Protein AF-W4IL46-F1 (afdb_monomer)

Mean predicted aligned error: 10.53 Å

Solvent-accessible surface area (backbone atoms only — not comparable to full-atom values): 13503 Å² total; per-residue (Å²): 133,84,76,82,76,74,66,45,76,43,75,42,50,35,68,65,44,37,50,51,52,49,53,44,45,76,71,72,47,52,69,48,78,43,67,47,92,68,62,59,54,53,58,32,52,47,76,55,92,96,44,77,41,62,53,55,60,71,66,48,75,43,47,87,80,41,59,66,63,55,49,50,32,57,77,66,68,41,63,86,44,56,39,70,63,66,81,84,67,71,76,62,59,49,68,46,99,82,71,47,77,40,55,62,72,77,48,46,68,57,51,52,51,28,40,52,54,35,42,74,63,53,52,64,39,75,78,56,92,81,34,21,43,42,59,56,42,55,74,50,36,56,65,69,51,42,65,69,49,47,31,58,49,26,41,72,75,73,68,40,56,31,73,77,37,39,38,58,79,79,36,44,75,56,45,69,67,39,51,74,29,42,22,68,47,60,34,58,72,28,84,91,42,37,57,66,77,80,59,48,75,58,45,43,29,38,37,78,90,29,57,34,56,66,56,48,58,52,54,50,62,56,55,61,50,51,58,57,60,77,72,107

Foldseek 3Di:
DPDPQDEAEQEELELVSLLVQVVCVVVVHHYHYHYDPDRPQLFDWDDDDPDIDTPHDPWDWDFPPPPVVVVVCVVLVNPVQKDFDDPVVPQDWDADPVRDIDTPVVCVVQLVVLQVVLLVVQAFDAADPQRFQLNSCVVRHPPCCQRPPVQVVCCVPVVDGSNPHRCCPPPVVVCVQRHRGRGPVCSPPDPVNPVCVVPRPTGIIAGNNGPCSSSVSSVVVVVVVVVVVVVD

Secondary structure (DSSP, 8-state):
------EEEEE-SSHHHHHHHHHHHHTT-EEEEE--SS--TTS-EEEETTEEEESS---EEE-TT-HHHHHHHHHTT-GGGEEEPPGGGG--EEE-TTS-EEEGGGGHHHHHHHHHHHHHH-------TT-BHHHHHHHHS-HHHIIIIIHHHHHHHTSS-GGG-BHHHH-HHHHHHHTT-S-HHHHHTSGGG-HHHHSS--EEEEETT-TTHHHHHHHHHHHHHHHHHTT-

Structure (mmCIF, N/CA/C/O backbone):
data_AF-W4IL46-F1
#
_entry.id   AF-W4IL46-F1
#
loop_
_atom_site.group_PDB
_atom_site.id
_atom_site.type_symbol
_atom_site.label_atom_id
_atom_site.label_alt_id
_atom_site.label_comp_id
_atom_site.label_asym_id
_atom_site.label_entity_id
_atom_site.label_seq_id
_atom_site.pdbx_PDB_ins_code
_atom_site.Cartn_x
_atom_site.Cartn_y
_atom_site.Cartn_z
_atom_site.occupancy
_atom_site.B_iso_or_equiv
_atom_site.auth_seq_id
_atom_site.auth_comp_id
_atom_site.auth_asym_id
_atom_site.auth_atom_id
_atom_site.pdbx_PDB_model_num
ATOM 1 N N . MET A 1 1 ? 6.648 -29.739 -40.490 1.00 36.88 1 MET A N 1
ATOM 2 C CA . MET A 1 1 ? 5.681 -29.412 -39.414 1.00 36.88 1 MET A CA 1
ATOM 3 C C . MET A 1 1 ? 6.118 -28.144 -38.692 1.00 36.88 1 MET A C 1
ATOM 5 O O . MET A 1 1 ? 7.053 -28.186 -37.900 1.00 36.88 1 MET A O 1
ATOM 9 N N . ILE A 1 2 ? 5.474 -27.008 -38.970 1.00 44.62 2 ILE A N 1
ATOM 10 C CA . ILE A 1 2 ? 5.691 -25.772 -38.208 1.00 44.62 2 ILE A CA 1
ATOM 11 C C . ILE A 1 2 ? 4.983 -25.964 -36.864 1.00 44.62 2 ILE A C 1
ATOM 13 O O . ILE A 1 2 ? 3.757 -25.953 -36.795 1.00 44.62 2 ILE A O 1
ATOM 17 N N . LYS A 1 3 ? 5.743 -26.211 -35.788 1.00 47.81 3 LYS A N 1
ATOM 18 C CA . LYS A 1 3 ? 5.193 -26.156 -34.428 1.00 47.81 3 LYS A CA 1
ATOM 19 C C . LYS A 1 3 ? 4.610 -24.758 -34.250 1.00 47.81 3 LYS A C 1
ATOM 21 O O . LYS A 1 3 ? 5.359 -23.786 -34.274 1.00 47.81 3 LYS A O 1
ATOM 26 N N . ASN A 1 4 ? 3.29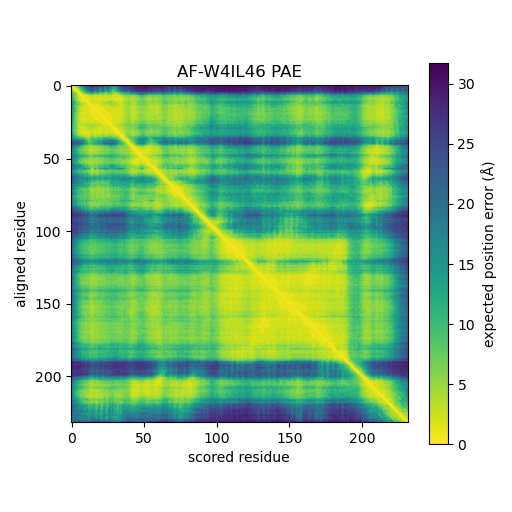4 -24.666 -34.081 1.00 50.41 4 ASN A N 1
ATOM 27 C CA . ASN A 1 4 ? 2.606 -23.431 -33.724 1.00 50.41 4 ASN A CA 1
ATOM 28 C C . ASN A 1 4 ? 3.127 -22.981 -32.349 1.00 50.41 4 ASN A C 1
ATOM 30 O O . ASN A 1 4 ? 2.621 -23.392 -31.303 1.00 50.41 4 ASN A O 1
ATOM 34 N N . VAL A 1 5 ? 4.211 -22.202 -32.332 1.00 63.09 5 VAL A N 1
ATOM 35 C CA . VAL A 1 5 ? 4.763 -21.644 -31.099 1.00 63.09 5 VAL A CA 1
ATOM 36 C C . VAL A 1 5 ? 3.816 -20.532 -30.675 1.00 63.09 5 VAL A C 1
ATOM 38 O O . VAL A 1 5 ? 3.977 -19.388 -31.094 1.00 63.09 5 VAL A O 1
ATOM 41 N N . LYS A 1 6 ? 2.806 -20.880 -29.867 1.00 80.44 6 LYS A N 1
ATOM 42 C CA . LYS A 1 6 ? 1.868 -19.918 -29.277 1.00 80.44 6 LYS A CA 1
ATOM 43 C C . LYS A 1 6 ? 2.667 -18.764 -28.662 1.00 80.44 6 LYS A C 1
ATOM 45 O O . LYS A 1 6 ? 3.443 -18.968 -27.727 1.00 80.44 6 LYS A O 1
ATOM 50 N N . SER A 1 7 ? 2.524 -17.571 -29.233 1.00 85.69 7 SER A N 1
ATOM 51 C CA . SER A 1 7 ? 3.176 -16.357 -28.753 1.00 85.69 7 SER A CA 1
ATOM 52 C C . SER A 1 7 ? 2.234 -15.596 -27.834 1.00 85.69 7 SER A C 1
ATOM 54 O O . SER A 1 7 ? 1.092 -15.337 -28.204 1.00 85.69 7 SER A O 1
ATOM 56 N N . ILE A 1 8 ? 2.720 -15.204 -26.662 1.00 90.56 8 ILE A N 1
ATOM 57 C CA . ILE A 1 8 ? 1.973 -14.381 -25.714 1.00 90.56 8 ILE A CA 1
ATOM 58 C C . ILE A 1 8 ? 2.348 -12.923 -25.956 1.00 90.56 8 ILE A C 1
ATOM 60 O O . ILE A 1 8 ? 3.519 -12.558 -25.849 1.00 90.56 8 ILE A O 1
ATOM 64 N N . SER A 1 9 ? 1.366 -12.084 -26.260 1.00 91.56 9 SER A N 1
ATOM 65 C CA . SER A 1 9 ? 1.576 -10.642 -26.381 1.00 91.56 9 SER A CA 1
ATOM 66 C C . SER A 1 9 ? 1.250 -9.962 -25.056 1.00 91.56 9 SER A C 1
ATOM 68 O O . SER A 1 9 ? 0.144 -10.096 -24.543 1.00 91.56 9 SER A O 1
ATOM 70 N N . VAL A 1 10 ? 2.216 -9.236 -24.500 1.00 89.69 10 VAL A N 1
ATOM 71 C CA . VAL A 1 10 ? 2.038 -8.411 -23.299 1.00 89.69 10 VAL A CA 1
ATOM 72 C C . VAL A 1 10 ? 2.067 -6.955 -23.738 1.00 89.69 10 VAL A C 1
ATOM 74 O O . VAL A 1 10 ? 3.010 -6.538 -24.410 1.00 89.69 10 VAL A O 1
ATOM 77 N N . ILE A 1 11 ? 1.042 -6.187 -23.379 1.00 88.06 11 ILE A N 1
ATOM 78 C CA . ILE A 1 11 ? 0.906 -4.779 -23.764 1.00 88.06 11 ILE A CA 1
ATOM 79 C C . ILE A 1 11 ? 1.107 -3.917 -22.522 1.00 88.06 11 ILE A C 1
ATOM 81 O O . ILE A 1 11 ? 0.430 -4.110 -21.516 1.00 88.06 11 ILE A O 1
ATOM 85 N N . GLY A 1 12 ? 2.039 -2.970 -22.592 1.00 85.38 12 GLY A N 1
ATOM 86 C CA . GLY A 1 12 ? 2.280 -2.012 -21.519 1.00 85.38 12 GLY A CA 1
ATOM 87 C C . GLY A 1 12 ? 3.740 -1.592 -21.400 1.00 85.38 12 GLY A C 1
ATOM 88 O O . GLY A 1 12 ? 4.650 -2.238 -21.916 1.00 85.38 12 GLY A O 1
ATOM 89 N N . ASN A 1 13 ? 3.951 -0.468 -20.720 1.00 80.62 13 ASN A N 1
ATOM 90 C CA . ASN A 1 13 ? 5.270 0.092 -20.414 1.00 80.62 13 ASN A CA 1
ATOM 91 C C . ASN A 1 13 ? 5.393 0.431 -18.913 1.00 80.62 13 ASN A C 1
ATOM 93 O O . ASN A 1 13 ? 6.005 1.427 -18.532 1.00 80.62 13 ASN A O 1
ATOM 97 N N . ASN A 1 14 ? 4.740 -0.371 -18.069 1.00 82.50 14 ASN A N 1
ATOM 98 C CA . ASN A 1 14 ? 4.674 -0.207 -16.615 1.00 82.50 14 ASN A CA 1
ATOM 99 C C . ASN A 1 14 ? 5.420 -1.342 -15.894 1.00 82.50 14 ASN A C 1
ATOM 101 O O . ASN A 1 14 ? 5.806 -2.330 -16.518 1.00 82.50 14 ASN A O 1
ATOM 105 N N . LEU A 1 15 ? 5.626 -1.224 -14.577 1.00 81.00 15 LEU A N 1
ATOM 106 C CA . LEU A 1 15 ? 6.340 -2.258 -13.818 1.00 81.00 15 LEU A CA 1
ATOM 107 C C . LEU A 1 15 ? 5.662 -3.633 -13.935 1.00 81.00 15 LEU A C 1
ATOM 109 O O . LEU A 1 15 ? 6.364 -4.633 -14.062 1.00 81.00 15 LEU A O 1
ATOM 113 N N . ASP A 1 16 ? 4.330 -3.686 -13.949 1.00 84.81 16 ASP A N 1
ATOM 114 C CA . ASP A 1 16 ? 3.570 -4.942 -13.976 1.00 84.81 16 ASP A CA 1
ATOM 115 C C . ASP A 1 16 ? 3.761 -5.699 -15.294 1.00 84.81 16 ASP A C 1
ATOM 117 O O . ASP A 1 16 ? 4.134 -6.871 -15.296 1.00 84.81 16 ASP A O 1
ATOM 121 N N . SER A 1 17 ? 3.585 -5.016 -16.428 1.00 86.81 17 SER A N 1
ATOM 122 C CA . SER A 1 17 ? 3.798 -5.575 -17.770 1.00 86.81 17 SER A CA 1
ATOM 123 C C . SER A 1 17 ? 5.253 -5.990 -17.993 1.00 86.81 17 SER A C 1
ATOM 125 O O . SER A 1 17 ? 5.511 -7.065 -18.543 1.00 86.81 17 SER A O 1
ATOM 127 N N . LEU A 1 18 ? 6.215 -5.195 -17.510 1.00 84.69 18 LEU A N 1
ATOM 128 C CA . LEU A 1 18 ? 7.638 -5.538 -17.560 1.00 84.69 18 LEU A CA 1
ATOM 129 C C . LEU A 1 18 ? 7.950 -6.775 -16.710 1.00 84.69 18 LEU A C 1
ATOM 131 O O . LEU A 1 18 ? 8.645 -7.680 -17.176 1.00 84.69 18 LEU A O 1
ATOM 135 N N . SER A 1 19 ? 7.400 -6.847 -15.498 1.00 83.19 19 SER A N 1
ATOM 136 C CA . SER A 1 19 ? 7.604 -7.965 -14.570 1.00 83.19 19 SER A CA 1
ATOM 137 C C . SER A 1 19 ? 6.955 -9.251 -15.077 1.00 83.19 19 SER A C 1
ATOM 139 O O . SER A 1 19 ? 7.586 -10.307 -15.050 1.00 83.19 19 SER A O 1
ATOM 141 N N . LEU A 1 20 ? 5.736 -9.171 -15.617 1.00 87.00 20 LEU A N 1
ATOM 142 C CA . LEU A 1 20 ? 5.039 -10.302 -16.227 1.00 87.00 20 LEU A CA 1
ATOM 143 C C . LEU A 1 20 ? 5.794 -10.820 -17.452 1.00 87.00 20 LEU A C 1
ATOM 145 O O . LEU A 1 20 ? 6.053 -12.018 -17.564 1.00 87.00 20 LEU A O 1
ATOM 149 N N . SER A 1 21 ? 6.193 -9.920 -18.354 1.00 87.12 21 SER A N 1
ATOM 150 C CA . SER A 1 21 ? 6.989 -10.289 -19.524 1.00 87.12 21 SER A CA 1
ATOM 151 C C . SER A 1 21 ? 8.296 -10.961 -19.105 1.00 87.12 21 SER A C 1
ATOM 153 O O . SER A 1 21 ? 8.671 -11.982 -19.680 1.00 87.12 21 SER A O 1
ATOM 155 N N . TYR A 1 22 ? 8.985 -10.425 -18.094 1.00 82.50 22 TYR A N 1
ATOM 156 C CA . TYR A 1 22 ? 10.205 -11.025 -17.557 1.00 82.50 22 TYR A CA 1
ATOM 157 C C . TYR A 1 22 ? 9.951 -12.434 -17.006 1.00 82.50 22 TYR A C 1
ATOM 159 O O . TYR A 1 22 ? 10.648 -13.380 -17.375 1.00 82.50 22 TYR A O 1
ATOM 167 N N . PHE A 1 23 ? 8.911 -12.601 -16.190 1.00 84.62 23 PHE A N 1
ATOM 168 C CA . PHE A 1 23 ? 8.549 -13.890 -15.609 1.00 84.62 23 PHE A CA 1
ATOM 169 C C . PHE A 1 23 ? 8.250 -14.952 -16.678 1.00 84.62 23 PHE A C 1
ATOM 171 O O . PHE A 1 23 ? 8.804 -16.053 -16.636 1.00 84.62 23 PHE A O 1
ATOM 178 N N . LEU A 1 24 ? 7.432 -14.617 -17.680 1.00 87.19 24 LEU A N 1
ATOM 179 C CA . LEU A 1 24 ? 7.099 -15.526 -18.782 1.00 87.19 24 LEU A CA 1
ATOM 180 C C . LEU A 1 24 ? 8.342 -15.897 -19.611 1.00 87.19 24 LEU A C 1
ATOM 182 O O . LEU A 1 24 ? 8.501 -17.046 -20.027 1.00 87.19 24 LEU A O 1
ATOM 186 N N . GLN A 1 25 ? 9.271 -14.956 -19.802 1.00 83.31 25 GLN A N 1
ATOM 187 C CA . GLN A 1 25 ? 10.543 -15.225 -20.477 1.00 83.31 25 GLN A CA 1
ATOM 188 C C . GLN A 1 25 ? 11.446 -16.169 -19.677 1.00 83.31 25 GLN A C 1
ATOM 190 O O . GLN A 1 25 ? 12.071 -17.049 -20.272 1.00 83.31 25 GLN A O 1
ATOM 195 N N . CYS A 1 26 ? 11.501 -16.038 -18.348 1.00 80.69 26 CYS A N 1
ATOM 196 C CA . CYS A 1 26 ? 12.213 -16.981 -17.480 1.00 80.69 26 CYS A CA 1
ATOM 197 C C . CYS A 1 26 ? 11.648 -18.405 -17.595 1.00 80.69 26 CYS A C 1
ATOM 199 O O . CYS A 1 26 ? 12.401 -19.373 -17.506 1.00 80.69 26 CYS A O 1
ATOM 201 N N . LYS A 1 27 ? 10.347 -18.542 -17.876 1.00 85.06 27 LYS A N 1
ATOM 202 C CA . LYS A 1 27 ? 9.684 -19.823 -18.176 1.00 85.06 27 LYS A CA 1
ATOM 203 C C . LYS A 1 27 ? 9.900 -20.320 -19.613 1.00 85.06 27 LYS A C 1
ATOM 205 O O . LYS A 1 27 ? 9.291 -21.308 -20.004 1.00 85.06 27 LYS A O 1
ATOM 210 N N . LYS A 1 28 ? 10.783 -19.677 -20.390 1.00 85.19 28 LYS A N 1
ATOM 211 C CA . LYS A 1 28 ? 11.105 -20.008 -21.792 1.00 85.19 28 LYS A CA 1
ATOM 212 C C . LYS A 1 28 ? 9.900 -19.926 -22.745 1.00 85.19 28 LYS A C 1
ATOM 214 O O . LYS A 1 28 ? 9.919 -20.544 -23.806 1.00 85.19 28 LYS A O 1
ATOM 219 N N . LEU A 1 29 ? 8.877 -19.141 -22.401 1.00 86.19 29 LEU A N 1
ATOM 220 C CA . LEU A 1 29 ? 7.735 -18.891 -23.280 1.00 86.19 29 LEU A CA 1
ATOM 221 C C . LEU A 1 29 ? 8.083 -17.842 -24.345 1.00 86.19 29 LEU A C 1
ATOM 223 O O . LEU A 1 29 ? 8.925 -16.962 -24.131 1.00 86.19 29 LEU A O 1
ATOM 227 N N . ASN A 1 30 ? 7.425 -17.930 -25.502 1.00 86.25 30 ASN A N 1
ATOM 228 C CA . ASN A 1 30 ? 7.563 -16.942 -26.567 1.00 86.25 30 ASN A CA 1
ATOM 229 C C . ASN A 1 30 ? 6.703 -15.714 -26.238 1.00 86.25 30 ASN A C 1
ATOM 231 O O . ASN A 1 30 ? 5.477 -15.800 -26.263 1.00 86.25 30 ASN A O 1
ATOM 235 N N . VAL A 1 31 ? 7.341 -14.592 -25.897 1.00 87.62 31 VAL A N 1
ATOM 236 C CA . VAL A 1 31 ? 6.661 -13.387 -25.398 1.00 87.62 31 VAL A CA 1
ATOM 237 C C . VAL A 1 31 ? 7.002 -12.177 -26.260 1.00 87.62 31 VAL A C 1
ATOM 239 O O . VAL A 1 31 ? 8.175 -11.818 -26.396 1.00 87.62 31 VAL A O 1
ATOM 242 N N . ASN A 1 32 ? 5.970 -11.507 -26.764 1.00 87.62 32 ASN A N 1
ATOM 243 C CA . ASN A 1 32 ? 6.052 -10.248 -27.491 1.00 87.62 32 ASN A CA 1
ATOM 244 C C . ASN A 1 32 ? 5.608 -9.099 -26.579 1.00 87.62 32 ASN A C 1
ATOM 246 O O . ASN A 1 32 ? 4.420 -8.901 -26.349 1.00 87.62 32 ASN A O 1
ATOM 250 N N . LEU A 1 33 ? 6.565 -8.331 -26.054 1.00 84.94 33 LEU A N 1
ATOM 251 C CA . LEU A 1 33 ? 6.266 -7.136 -25.261 1.00 84.94 33 LEU A CA 1
ATOM 252 C C . LEU A 1 33 ? 6.075 -5.915 -26.175 1.00 84.94 33 LEU A C 1
ATOM 254 O O . LEU A 1 33 ? 7.043 -5.405 -26.764 1.00 84.94 33 LEU A O 1
ATOM 258 N N . LEU A 1 34 ? 4.835 -5.440 -26.258 1.00 86.06 34 LEU A N 1
ATOM 259 C CA . LEU A 1 34 ? 4.409 -4.250 -26.985 1.00 86.06 34 LEU A CA 1
ATOM 260 C C . LEU A 1 34 ? 4.388 -3.059 -26.020 1.00 86.06 34 LEU A C 1
ATOM 262 O O . LEU A 1 34 ? 3.579 -2.999 -25.097 1.00 86.06 34 LEU A O 1
ATOM 266 N N . LEU A 1 35 ? 5.319 -2.126 -26.219 1.00 82.56 35 LEU A N 1
ATOM 267 C CA . LEU A 1 35 ? 5.459 -0.954 -25.359 1.00 82.56 35 LEU A CA 1
ATOM 268 C C . LEU A 1 35 ? 4.513 0.142 -25.839 1.00 82.56 35 LEU A C 1
ATOM 270 O O . LEU A 1 35 ? 4.509 0.484 -27.019 1.00 82.56 35 LEU A O 1
ATOM 274 N N . THR A 1 36 ? 3.749 0.716 -24.920 1.00 79.75 36 THR A N 1
ATOM 275 C CA . THR A 1 36 ? 2.931 1.900 -25.184 1.00 79.75 36 THR A CA 1
ATOM 276 C C . THR A 1 36 ? 3.780 3.169 -25.081 1.00 79.75 36 THR A C 1
ATOM 278 O O . THR A 1 36 ? 4.630 3.280 -24.193 1.00 79.75 36 THR A O 1
ATOM 281 N N . ASN A 1 37 ? 3.518 4.159 -25.943 1.00 68.00 37 ASN A N 1
ATOM 282 C CA . ASN A 1 37 ? 4.220 5.455 -25.917 1.00 68.00 37 ASN A CA 1
ATOM 283 C C . ASN A 1 37 ? 3.941 6.256 -24.636 1.00 68.00 37 ASN A C 1
ATOM 285 O O . ASN A 1 37 ? 4.775 7.041 -24.196 1.00 68.00 37 ASN A O 1
ATOM 289 N N . LYS A 1 38 ? 2.785 6.028 -24.003 1.00 64.00 38 LYS A N 1
ATOM 290 C CA . LYS A 1 38 ? 2.494 6.544 -22.665 1.00 64.00 38 LYS A CA 1
ATOM 291 C C . LYS A 1 38 ? 3.276 5.711 -21.648 1.00 64.00 38 LYS A C 1
ATOM 293 O O . LYS A 1 38 ? 2.896 4.570 -21.372 1.00 64.00 38 LYS A O 1
ATOM 298 N N . SER A 1 39 ? 4.368 6.253 -21.108 1.00 59.97 39 SER A N 1
ATOM 299 C CA . SER A 1 39 ? 4.966 5.704 -19.893 1.00 59.97 39 SER A CA 1
ATOM 300 C C . SER A 1 39 ? 4.036 6.026 -18.728 1.00 59.97 39 SER A C 1
ATOM 302 O O . SER A 1 39 ? 3.751 7.185 -18.425 1.00 59.97 39 SER A O 1
ATOM 304 N N . THR A 1 40 ? 3.517 4.999 -18.067 1.00 58.81 40 THR A N 1
ATOM 305 C CA . THR A 1 40 ? 2.831 5.186 -16.788 1.00 58.81 40 THR A CA 1
ATOM 306 C C . THR A 1 40 ? 3.924 5.495 -15.763 1.00 58.81 40 THR A C 1
ATOM 308 O O . THR A 1 40 ? 4.602 4.594 -15.268 1.00 58.81 40 THR A O 1
ATOM 311 N N . ASN A 1 41 ? 4.176 6.783 -15.531 1.00 60.03 41 ASN A N 1
ATOM 312 C CA . ASN A 1 41 ? 5.300 7.311 -14.750 1.00 60.03 41 ASN A CA 1
ATOM 313 C C . ASN A 1 41 ? 5.193 7.048 -13.234 1.00 60.03 41 ASN A C 1
ATOM 315 O O . ASN A 1 41 ? 5.640 7.868 -12.441 1.00 60.03 41 ASN A O 1
ATOM 319 N N . SER A 1 42 ? 4.627 5.921 -12.797 1.00 70.94 42 SER A N 1
ATOM 320 C CA . SER A 1 42 ? 4.560 5.579 -11.371 1.00 70.94 42 SER A CA 1
ATOM 321 C C . SER A 1 42 ? 5.960 5.402 -10.772 1.00 70.94 42 SER A C 1
ATOM 323 O O . SER A 1 42 ? 6.171 5.684 -9.598 1.00 70.94 42 SER A O 1
ATOM 325 N N . ILE A 1 43 ? 6.933 4.968 -11.581 1.00 78.31 43 ILE A N 1
ATOM 326 C CA . ILE A 1 43 ? 8.352 4.912 -11.222 1.00 78.31 43 ILE A CA 1
ATOM 327 C C . ILE A 1 43 ? 9.122 5.774 -12.214 1.00 78.31 43 ILE A C 1
ATOM 329 O O . ILE A 1 43 ? 9.341 5.376 -13.359 1.00 78.31 43 ILE A O 1
ATOM 333 N N . ASN A 1 44 ? 9.539 6.952 -11.768 1.00 82.56 44 ASN A N 1
ATOM 334 C CA . ASN A 1 44 ? 10.323 7.868 -12.571 1.00 82.56 44 ASN A CA 1
ATOM 335 C C . ASN A 1 44 ? 11.335 8.586 -11.683 1.00 82.56 44 ASN A C 1
ATOM 337 O O . ASN A 1 44 ? 10.967 9.197 -10.685 1.00 82.56 44 ASN A O 1
ATOM 341 N N . THR A 1 45 ? 12.600 8.543 -12.078 1.00 86.62 45 THR A N 1
ATOM 342 C CA . THR A 1 45 ? 13.683 9.200 -11.352 1.00 86.62 45 THR A CA 1
ATOM 343 C C . THR A 1 45 ? 14.250 10.307 -12.221 1.00 86.62 45 THR A C 1
ATOM 345 O O . THR A 1 45 ? 14.679 10.071 -13.352 1.00 86.62 45 THR A O 1
ATOM 348 N N . TYR A 1 46 ? 14.281 11.509 -11.665 1.00 87.00 46 TYR A N 1
ATOM 349 C CA . TYR A 1 46 ? 14.920 12.682 -12.226 1.00 87.00 46 TYR A CA 1
ATOM 350 C C . TYR A 1 46 ? 16.245 12.945 -11.510 1.00 87.00 46 TYR A C 1
ATOM 352 O O . TYR A 1 46 ? 16.320 12.931 -10.281 1.00 87.00 46 TYR A O 1
ATOM 360 N N . HIS A 1 47 ? 17.291 13.206 -12.286 1.00 88.75 47 HIS A N 1
ATOM 361 C CA . HIS A 1 47 ? 18.597 13.569 -11.754 1.00 88.75 47 HIS A CA 1
ATOM 362 C C . HIS A 1 47 ? 18.808 15.065 -11.936 1.00 88.75 47 HIS A C 1
ATOM 364 O O . HIS A 1 47 ? 18.663 15.587 -13.040 1.00 88.75 47 HIS A O 1
ATOM 370 N N . HIS A 1 48 ? 19.165 15.750 -10.854 1.00 89.88 48 HIS A N 1
ATOM 371 C CA . HIS A 1 48 ? 19.526 17.160 -10.906 1.00 89.88 48 HIS A CA 1
ATOM 372 C C . HIS A 1 48 ? 20.797 17.393 -10.103 1.00 89.88 48 HIS A C 1
ATOM 374 O O . HIS A 1 48 ? 20.811 17.216 -8.883 1.00 89.88 48 HIS A O 1
ATOM 380 N N . LYS A 1 49 ? 21.874 17.793 -10.787 1.00 89.94 49 LYS A N 1
ATOM 381 C CA . LYS A 1 49 ? 23.221 17.870 -10.204 1.00 89.94 49 LYS A CA 1
ATOM 382 C C . LYS A 1 49 ? 23.595 16.515 -9.574 1.00 89.94 49 LYS A C 1
ATOM 384 O O . LYS A 1 49 ? 23.539 15.496 -10.252 1.00 89.94 49 LYS A O 1
ATOM 389 N N . LYS A 1 50 ? 23.934 16.493 -8.281 1.00 88.44 50 LYS A N 1
ATOM 390 C CA . LYS A 1 50 ? 24.249 15.275 -7.513 1.00 88.44 50 LYS A CA 1
ATOM 391 C C . LYS A 1 50 ? 23.020 14.637 -6.839 1.00 88.44 50 LYS A C 1
ATOM 393 O O . LYS A 1 50 ? 23.172 13.666 -6.106 1.00 88.44 50 LYS A O 1
ATOM 398 N N . ASN A 1 51 ? 21.816 15.169 -7.066 1.00 86.75 51 ASN A N 1
ATOM 399 C CA . ASN A 1 51 ? 20.595 14.712 -6.404 1.00 86.75 51 ASN A CA 1
ATOM 400 C C . ASN A 1 51 ? 19.816 13.704 -7.253 1.00 86.75 51 ASN A C 1
ATOM 402 O O . ASN A 1 51 ? 19.696 13.841 -8.473 1.00 86.75 51 ASN A O 1
ATOM 406 N N . VAL A 1 52 ? 19.228 12.729 -6.560 1.00 88.44 52 VAL A N 1
ATOM 407 C CA . VAL A 1 52 ? 18.293 11.736 -7.098 1.00 88.44 52 VAL A CA 1
ATOM 408 C C . VAL A 1 52 ? 16.899 12.087 -6.584 1.00 88.44 52 VAL A C 1
ATOM 410 O O . VAL A 1 52 ? 16.669 12.091 -5.375 1.00 88.44 52 VAL A O 1
ATOM 413 N N . ILE A 1 53 ? 15.986 12.425 -7.493 1.00 86.31 53 ILE A N 1
ATOM 414 C CA . ILE A 1 53 ? 14.638 12.907 -7.175 1.00 86.31 53 ILE A CA 1
ATOM 415 C C . ILE A 1 53 ? 13.620 11.947 -7.790 1.00 86.31 53 ILE A C 1
ATOM 417 O O . ILE A 1 53 ? 13.548 11.813 -9.009 1.00 86.31 53 ILE A O 1
ATOM 421 N N . GLU A 1 54 ? 12.804 11.302 -6.961 1.00 86.94 54 GLU A N 1
ATOM 422 C CA . GLU A 1 54 ? 11.729 10.428 -7.440 1.00 86.94 54 GLU A CA 1
ATOM 423 C C . GLU A 1 54 ? 10.467 11.241 -7.746 1.00 86.94 54 GLU A C 1
ATOM 425 O O . GLU A 1 54 ? 9.953 11.968 -6.896 1.00 86.94 54 GLU A O 1
ATOM 430 N N . LYS A 1 55 ? 9.952 11.096 -8.965 1.00 80.75 55 LYS A N 1
ATOM 431 C CA . LYS A 1 55 ? 8.653 11.593 -9.419 1.00 80.75 55 LYS A CA 1
ATOM 432 C C . LYS A 1 55 ? 7.690 10.403 -9.458 1.00 80.75 55 LYS A C 1
ATOM 434 O O . LYS A 1 55 ? 7.512 9.794 -10.506 1.00 80.75 55 LYS A O 1
ATOM 439 N N . GLY A 1 56 ? 7.138 10.025 -8.305 1.00 79.31 56 GLY A N 1
ATOM 440 C CA . GLY A 1 56 ? 6.248 8.866 -8.162 1.00 79.31 56 GLY A CA 1
ATOM 441 C C . GLY A 1 56 ? 6.548 8.062 -6.897 1.00 79.31 56 GLY A C 1
ATOM 442 O O . GLY A 1 56 ? 6.757 8.634 -5.828 1.00 79.31 56 GLY A O 1
ATOM 443 N N . HIS A 1 57 ? 6.584 6.733 -7.010 1.00 74.38 57 HIS A N 1
ATOM 444 C CA . HIS A 1 57 ? 6.910 5.851 -5.893 1.00 74.38 57 HIS A CA 1
ATOM 445 C C . HIS A 1 57 ? 8.314 6.131 -5.360 1.00 74.38 57 HIS A C 1
ATOM 447 O O . HIS A 1 57 ? 9.326 5.886 -6.020 1.00 74.38 57 HIS A O 1
ATOM 453 N N . TYR A 1 58 ? 8.353 6.612 -4.122 1.00 76.12 58 TYR A N 1
ATOM 454 C CA . TYR A 1 58 ? 9.584 7.005 -3.454 1.00 76.12 58 TYR A CA 1
ATOM 455 C C . TYR A 1 58 ? 10.361 5.808 -2.880 1.00 76.12 58 TYR A C 1
ATOM 457 O O . TYR A 1 58 ? 11.587 5.748 -2.973 1.00 76.12 58 TYR A O 1
ATOM 465 N N . THR A 1 59 ? 9.657 4.829 -2.309 1.00 82.94 59 THR A N 1
ATOM 466 C CA . THR A 1 59 ? 10.252 3.668 -1.628 1.00 82.94 59 THR A CA 1
ATOM 467 C C . THR A 1 59 ? 9.428 2.405 -1.825 1.00 82.94 59 THR A C 1
ATOM 469 O O . THR A 1 59 ? 8.214 2.477 -2.004 1.00 82.94 59 THR A O 1
ATOM 472 N N . PHE A 1 60 ? 10.079 1.256 -1.673 1.00 81.00 60 PHE A N 1
ATOM 473 C CA . PHE A 1 60 ? 9.463 -0.067 -1.662 1.00 81.00 60 PHE A CA 1
ATOM 474 C C . PHE A 1 60 ? 9.595 -0.705 -0.280 1.00 81.00 60 PHE A C 1
ATOM 476 O O . PHE A 1 60 ? 10.583 -0.482 0.419 1.00 81.00 60 PHE A O 1
ATOM 483 N N . ALA A 1 61 ? 8.617 -1.520 0.110 1.00 78.38 61 ALA A N 1
ATOM 484 C CA . ALA A 1 61 ? 8.707 -2.356 1.300 1.00 78.38 61 ALA A CA 1
ATOM 485 C C . ALA A 1 61 ? 9.157 -3.764 0.893 1.00 78.38 61 ALA A C 1
ATOM 487 O O . ALA A 1 61 ? 8.477 -4.444 0.126 1.00 78.38 61 ALA A O 1
ATOM 488 N N . LEU A 1 62 ? 10.306 -4.207 1.400 1.00 73.56 62 LEU A N 1
ATOM 489 C CA . LEU A 1 62 ? 10.766 -5.582 1.265 1.00 73.56 62 LEU A CA 1
ATOM 490 C C . LEU A 1 62 ? 10.353 -6.355 2.510 1.00 73.56 62 LEU A C 1
ATOM 492 O O . LEU A 1 62 ? 10.827 -6.069 3.608 1.00 73.56 62 LEU A O 1
ATOM 496 N N . ASN A 1 63 ? 9.477 -7.337 2.334 1.00 70.06 63 ASN A N 1
ATOM 497 C CA . ASN A 1 63 ? 9.255 -8.351 3.352 1.00 70.06 63 ASN A CA 1
ATOM 498 C C . ASN A 1 63 ? 10.275 -9.474 3.127 1.00 70.06 63 ASN A C 1
ATOM 500 O O . ASN A 1 63 ? 10.374 -9.976 2.006 1.00 70.06 63 ASN A O 1
ATOM 504 N N . ASP A 1 64 ? 11.005 -9.871 4.170 1.00 61.66 64 ASP A N 1
ATOM 505 C CA . ASP A 1 64 ? 11.987 -10.963 4.102 1.00 61.66 64 ASP A CA 1
ATOM 506 C C . ASP A 1 64 ? 11.339 -12.300 3.674 1.00 61.66 64 ASP A C 1
ATOM 508 O O . ASP A 1 64 ? 12.010 -13.168 3.124 1.00 61.66 64 ASP A O 1
ATOM 512 N N . GLU A 1 65 ? 10.019 -12.443 3.831 1.00 61.09 65 GLU A N 1
ATOM 513 C CA . GLU A 1 65 ? 9.258 -13.611 3.361 1.00 61.09 65 GLU A CA 1
ATOM 514 C C . GLU A 1 65 ? 8.723 -13.491 1.931 1.00 61.09 65 GLU A C 1
ATOM 516 O O . GLU A 1 65 ? 8.228 -14.468 1.369 1.00 61.09 65 GLU A O 1
ATOM 521 N N . SER A 1 66 ? 8.824 -12.313 1.307 1.00 65.88 66 SER A N 1
ATOM 522 C CA . SER A 1 66 ? 8.460 -12.152 -0.100 1.00 65.88 66 SER A CA 1
ATOM 523 C C . SER A 1 66 ? 9.555 -12.750 -0.982 1.00 65.88 66 SER A C 1
ATOM 525 O O . SER A 1 66 ? 10.427 -12.051 -1.513 1.00 65.88 66 SER A O 1
ATOM 527 N N . TYR A 1 67 ? 9.496 -14.072 -1.154 1.00 63.47 67 TYR A N 1
ATOM 528 C CA . TYR A 1 67 ? 10.402 -14.825 -2.020 1.00 63.47 67 TYR A CA 1
ATOM 529 C C . TYR A 1 67 ? 10.471 -14.218 -3.427 1.00 63.47 67 TYR A C 1
ATOM 531 O O . TYR A 1 67 ? 11.549 -14.118 -4.010 1.00 63.47 67 TYR A O 1
ATOM 539 N N . LEU A 1 68 ? 9.337 -13.746 -3.953 1.00 64.94 68 LEU A N 1
ATOM 540 C CA . LEU A 1 68 ? 9.242 -13.156 -5.289 1.00 64.94 68 LEU A CA 1
ATOM 541 C C . LEU A 1 68 ? 10.053 -11.860 -5.414 1.00 64.94 68 LEU A C 1
ATOM 543 O O . LEU A 1 68 ? 10.797 -11.699 -6.381 1.00 64.94 68 LEU A O 1
ATOM 547 N N . SER A 1 69 ? 9.969 -10.964 -4.427 1.00 69.06 69 SER A N 1
ATOM 548 C CA . SER A 1 69 ? 10.701 -9.691 -4.446 1.00 69.06 69 SER A CA 1
ATOM 549 C C . SER A 1 69 ? 12.210 -9.908 -4.307 1.00 69.06 69 SER A C 1
ATOM 551 O O . SER A 1 69 ? 12.993 -9.325 -5.055 1.00 69.06 69 SER A O 1
ATOM 553 N N . LEU A 1 70 ? 12.630 -10.790 -3.396 1.00 71.44 70 LEU A N 1
ATOM 554 C CA . LEU A 1 70 ? 14.044 -11.131 -3.204 1.00 71.44 70 LEU A CA 1
ATOM 555 C C . LEU A 1 70 ? 14.635 -11.862 -4.415 1.00 71.44 70 LEU A C 1
ATOM 557 O O . LEU A 1 70 ? 15.754 -11.557 -4.834 1.00 71.44 70 LEU A O 1
ATOM 561 N N . SER A 1 71 ? 13.880 -12.797 -4.993 1.00 72.56 71 SER A N 1
ATOM 562 C CA . SER A 1 71 ? 14.272 -13.538 -6.193 1.00 72.56 71 SER A CA 1
ATOM 563 C C . SER A 1 71 ? 14.450 -12.603 -7.388 1.00 72.56 71 SER A C 1
ATOM 565 O O . SER A 1 71 ? 15.482 -12.669 -8.053 1.00 72.56 7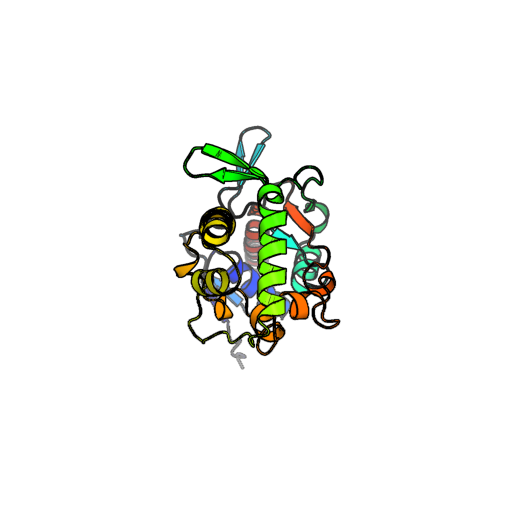1 SER A O 1
ATOM 567 N N . LEU A 1 72 ? 13.523 -11.659 -7.593 1.00 75.94 72 LEU A N 1
ATOM 568 C CA . LEU A 1 72 ? 13.621 -10.651 -8.650 1.00 75.94 72 LEU A CA 1
ATOM 569 C C . LEU A 1 72 ? 14.849 -9.744 -8.470 1.00 75.94 72 LEU A C 1
ATOM 571 O O . LEU A 1 72 ? 15.606 -9.517 -9.410 1.00 75.94 72 LEU A O 1
ATOM 575 N N . LEU A 1 73 ? 15.105 -9.250 -7.255 1.00 78.56 73 LEU A N 1
ATOM 576 C CA . LEU A 1 73 ? 16.290 -8.425 -6.989 1.00 78.56 73 LEU A CA 1
ATOM 577 C C . LEU A 1 73 ? 17.595 -9.195 -7.224 1.00 78.56 73 LEU A C 1
ATOM 579 O O . LEU A 1 73 ? 18.570 -8.621 -7.717 1.00 78.56 73 LEU A O 1
ATOM 583 N N . LYS A 1 74 ? 17.621 -10.488 -6.878 1.00 78.94 74 LYS A N 1
ATOM 584 C CA . LYS A 1 74 ? 18.767 -11.369 -7.121 1.00 78.94 74 LYS A CA 1
ATOM 585 C C . LYS A 1 74 ? 18.959 -11.621 -8.615 1.00 78.94 74 LYS A C 1
ATOM 587 O O . LYS A 1 74 ? 20.079 -11.493 -9.099 1.00 78.94 74 LYS A O 1
ATOM 592 N N . SER A 1 75 ? 17.888 -11.932 -9.344 1.00 73.44 75 SER A N 1
ATOM 593 C CA . SER A 1 75 ? 17.939 -12.245 -10.775 1.00 73.44 75 SER A CA 1
ATOM 594 C C . SER A 1 75 ? 18.296 -11.035 -11.642 1.00 73.44 75 SER A C 1
ATOM 596 O O . SER A 1 75 ? 18.870 -11.192 -12.720 1.00 73.44 75 SER A O 1
ATOM 598 N N . LEU A 1 76 ? 17.996 -9.826 -11.163 1.00 75.38 76 LEU A N 1
ATOM 599 C CA . LEU A 1 76 ? 18.381 -8.566 -11.796 1.00 75.38 76 LEU A CA 1
ATOM 600 C C . LEU A 1 76 ? 19.747 -8.036 -11.321 1.00 75.38 76 LEU A C 1
ATOM 602 O O . LEU A 1 76 ? 20.167 -6.972 -11.764 1.00 75.38 76 LEU A O 1
ATOM 606 N N . HIS A 1 77 ? 20.449 -8.750 -10.430 1.00 79.38 77 HIS A N 1
ATOM 607 C CA . HIS A 1 77 ? 21.705 -8.302 -9.806 1.00 79.38 77 HIS A CA 1
ATOM 608 C C . HIS A 1 77 ? 21.600 -6.912 -9.147 1.00 79.38 77 HIS A C 1
ATOM 610 O O . HIS A 1 77 ? 22.558 -6.145 -9.086 1.00 79.38 77 HIS A O 1
ATOM 616 N N . LEU A 1 78 ? 20.417 -6.581 -8.624 1.00 81.50 78 LEU A N 1
ATOM 617 C CA . LEU A 1 78 ? 20.100 -5.263 -8.073 1.00 81.50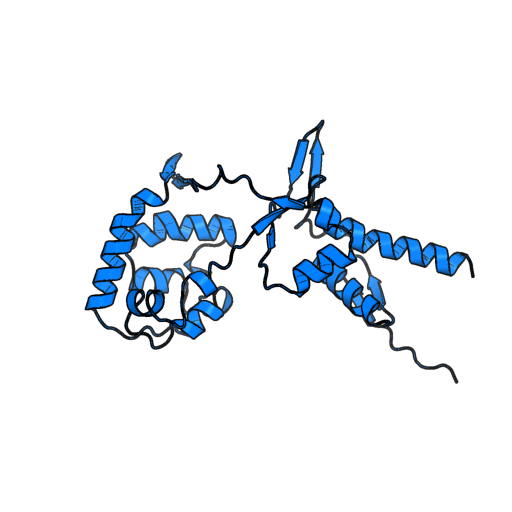 78 LEU A CA 1
ATOM 618 C C . LEU A 1 78 ? 20.347 -5.145 -6.571 1.00 81.50 78 LEU A C 1
ATOM 620 O O . LEU A 1 78 ? 20.337 -4.036 -6.044 1.00 81.50 78 LEU A O 1
ATOM 624 N N . LYS A 1 79 ? 20.602 -6.262 -5.880 1.00 77.69 79 LYS A N 1
ATOM 625 C CA . LYS A 1 79 ? 20.750 -6.304 -4.417 1.00 77.69 79 LYS A CA 1
ATOM 626 C C . LYS A 1 79 ? 21.811 -5.328 -3.886 1.00 77.69 79 LYS A C 1
ATOM 628 O O . LYS A 1 79 ? 21.596 -4.718 -2.850 1.00 77.69 79 LYS A O 1
ATOM 633 N N . GLN A 1 80 ? 22.915 -5.142 -4.610 1.00 77.81 80 GLN A N 1
ATOM 634 C CA . GLN A 1 80 ? 24.004 -4.235 -4.215 1.00 77.81 80 GLN A CA 1
ATOM 635 C C . GLN A 1 80 ? 23.646 -2.746 -4.361 1.00 77.81 80 GLN A C 1
ATOM 637 O O . GLN A 1 80 ? 24.297 -1.896 -3.768 1.00 77.81 80 GLN A O 1
ATOM 642 N N . LYS A 1 81 ? 22.609 -2.417 -5.143 1.00 81.62 81 LYS A N 1
ATOM 643 C CA . LYS A 1 81 ? 22.147 -1.037 -5.368 1.00 81.62 81 LYS A CA 1
ATOM 644 C C . LYS A 1 81 ? 21.063 -0.609 -4.375 1.00 81.62 81 LYS A C 1
ATOM 646 O O . LYS A 1 81 ? 20.595 0.526 -4.454 1.00 81.62 81 LYS A O 1
ATOM 651 N N . VAL A 1 82 ? 20.634 -1.514 -3.496 1.00 83.69 82 VAL A N 1
ATOM 652 C CA . VAL A 1 82 ? 19.583 -1.282 -2.504 1.00 83.69 82 VAL A CA 1
ATOM 653 C C . VAL A 1 82 ? 20.134 -0.431 -1.363 1.00 83.69 82 VAL A C 1
ATOM 655 O O . VAL A 1 82 ? 21.136 -0.774 -0.746 1.00 83.69 82 VAL A O 1
ATOM 658 N N . VAL A 1 83 ? 19.442 0.663 -1.065 1.00 83.62 83 VAL A N 1
ATOM 659 C CA . VAL A 1 83 ? 19.712 1.551 0.065 1.00 83.62 83 VAL A CA 1
ATOM 660 C C . VAL A 1 83 ? 18.520 1.481 1.008 1.00 83.62 83 VAL A C 1
ATOM 662 O O . VAL A 1 83 ? 17.394 1.809 0.623 1.00 83.62 83 VAL A O 1
ATOM 665 N N . GLU A 1 84 ? 18.762 1.045 2.241 1.00 81.44 84 GLU A N 1
ATOM 666 C CA . GLU A 1 84 ? 17.734 1.000 3.279 1.00 81.44 84 GLU A CA 1
ATOM 667 C C . GLU A 1 84 ? 17.380 2.413 3.768 1.00 81.44 84 GLU A C 1
ATOM 669 O O . GLU A 1 84 ? 18.191 3.346 3.748 1.00 81.44 84 GLU A O 1
ATOM 674 N N . ARG A 1 85 ? 16.133 2.582 4.212 1.00 74.50 85 ARG A N 1
ATOM 675 C CA . ARG A 1 85 ? 15.661 3.819 4.834 1.00 74.50 85 ARG A CA 1
ATOM 676 C C . ARG A 1 85 ? 16.503 4.143 6.071 1.00 74.50 85 ARG A C 1
ATOM 678 O O . ARG A 1 85 ? 16.810 3.276 6.885 1.00 74.50 85 ARG A O 1
ATOM 685 N N . ASN A 1 86 ? 16.814 5.427 6.246 1.00 72.75 86 ASN A N 1
ATOM 686 C CA . ASN A 1 86 ? 17.532 5.904 7.421 1.00 72.75 86 ASN A CA 1
ATOM 687 C C . ASN A 1 86 ? 16.717 5.650 8.709 1.00 72.75 86 ASN A C 1
ATOM 689 O O . ASN A 1 86 ? 15.571 6.101 8.820 1.00 72.75 86 ASN A O 1
ATOM 693 N N . ARG A 1 87 ? 17.337 4.984 9.694 1.00 65.50 87 ARG A N 1
ATOM 694 C CA . ARG A 1 87 ? 16.755 4.656 11.009 1.00 65.50 87 ARG A CA 1
ATOM 695 C C . ARG A 1 87 ? 16.317 5.890 11.807 1.00 65.50 87 ARG A C 1
ATOM 697 O O . ARG A 1 87 ? 15.393 5.794 12.606 1.00 65.50 87 ARG A O 1
ATOM 704 N N . TYR A 1 88 ? 16.909 7.060 11.562 1.00 59.09 88 TYR A N 1
ATOM 705 C CA . TYR A 1 88 ? 16.539 8.305 12.249 1.00 59.09 88 TYR A CA 1
ATOM 706 C C . TYR A 1 88 ? 15.223 8.928 11.746 1.00 59.09 88 TYR A C 1
ATOM 708 O O . TYR A 1 88 ? 14.702 9.856 12.358 1.00 59.09 88 TYR A O 1
ATOM 716 N N . SER A 1 89 ? 14.630 8.405 10.667 1.00 58.41 89 SER A N 1
ATOM 717 C CA . SER A 1 89 ? 13.364 8.910 10.105 1.00 58.41 89 SER A CA 1
ATOM 718 C C . SER A 1 89 ? 12.100 8.280 10.717 1.00 58.41 89 SER A C 1
ATOM 720 O O . SER A 1 89 ? 11.028 8.336 10.112 1.00 58.41 89 SER A O 1
ATOM 722 N N . ASN A 1 90 ? 12.211 7.665 11.898 1.00 53.03 90 ASN A N 1
ATOM 723 C CA . ASN A 1 90 ? 11.122 6.925 12.552 1.00 53.03 90 ASN A CA 1
ATOM 724 C C . ASN A 1 90 ? 10.022 7.817 13.150 1.00 53.03 90 ASN A C 1
ATOM 726 O O . ASN A 1 90 ? 8.927 7.336 13.432 1.00 53.03 90 ASN A O 1
ATOM 730 N N . ASN A 1 91 ? 10.275 9.116 13.310 1.00 58.25 91 ASN A N 1
ATOM 731 C CA . ASN A 1 91 ? 9.268 10.053 13.799 1.00 58.25 91 ASN A CA 1
ATOM 732 C C . ASN A 1 91 ? 8.380 10.516 12.644 1.00 58.25 91 ASN A C 1
ATOM 734 O O . ASN A 1 91 ? 8.572 11.602 12.098 1.00 58.25 91 ASN A O 1
ATOM 738 N N . VAL A 1 92 ? 7.404 9.686 12.270 1.00 66.06 92 VAL A N 1
ATOM 739 C CA . VAL A 1 92 ? 6.347 10.107 11.348 1.00 66.06 92 VAL A CA 1
ATOM 740 C C . VAL A 1 92 ? 5.554 11.222 12.028 1.00 66.06 92 VAL A C 1
ATOM 742 O O . VAL A 1 92 ? 4.910 11.033 13.063 1.00 66.06 92 VAL A O 1
ATOM 745 N N . SER A 1 93 ? 5.654 12.413 11.455 1.00 65.00 93 SER A N 1
ATOM 746 C CA . SER A 1 93 ? 4.846 13.571 11.809 1.00 65.00 93 SER A CA 1
ATOM 747 C C . SER A 1 93 ? 4.013 13.965 10.608 1.00 65.00 93 SER A C 1
ATOM 749 O O . SER A 1 93 ? 4.531 13.954 9.493 1.00 65.00 93 SER A O 1
ATOM 751 N N . PHE A 1 94 ? 2.771 14.358 10.838 1.00 69.06 94 PHE A N 1
ATOM 752 C CA . PHE A 1 94 ? 1.914 14.918 9.802 1.00 69.06 94 PHE A CA 1
ATOM 753 C C . PHE A 1 94 ? 1.602 16.378 10.118 1.00 69.06 94 PHE A C 1
ATOM 755 O O . PHE A 1 94 ? 1.703 16.820 11.267 1.00 69.06 94 PHE A O 1
ATOM 762 N N . LEU A 1 95 ? 1.267 17.122 9.071 1.00 63.50 95 LEU A N 1
ATOM 763 C CA . LEU A 1 95 ? 0.741 18.473 9.168 1.00 63.50 95 LEU A CA 1
ATOM 764 C C . LEU A 1 95 ? -0.782 18.378 9.129 1.00 63.50 95 LEU A C 1
ATOM 766 O O . LEU A 1 95 ? -1.344 17.698 8.274 1.00 63.50 95 LEU A O 1
ATOM 770 N N . ASP A 1 96 ? -1.430 19.011 10.097 1.00 63.97 96 ASP A N 1
ATOM 771 C CA . ASP A 1 96 ? -2.872 19.251 10.074 1.00 63.97 96 ASP A CA 1
ATOM 772 C C . ASP A 1 96 ? -3.206 20.344 9.039 1.00 63.97 96 ASP A C 1
ATOM 774 O O . ASP A 1 96 ? -2.333 21.106 8.627 1.00 63.97 96 ASP A O 1
ATOM 778 N N . VAL A 1 97 ? -4.481 20.460 8.671 1.00 60.19 97 VAL A N 1
ATOM 779 C CA . VAL A 1 97 ? -5.053 21.482 7.775 1.00 60.19 97 VAL A CA 1
ATOM 780 C C . VAL A 1 97 ? -4.712 22.905 8.237 1.00 60.19 97 VAL A C 1
ATOM 782 O O . VAL A 1 97 ? -4.632 23.821 7.432 1.00 60.19 97 VAL A O 1
ATOM 785 N N . LYS A 1 98 ? -4.459 23.091 9.539 1.00 70.50 98 LYS A N 1
ATOM 786 C CA . LYS A 1 98 ? -4.011 24.359 10.142 1.00 70.50 98 LYS A CA 1
ATOM 787 C C . LYS A 1 98 ? -2.484 24.507 10.220 1.00 70.50 98 LYS A C 1
ATOM 789 O O . LYS A 1 98 ? -1.998 25.204 11.103 1.00 70.50 98 LYS A O 1
ATOM 794 N N . GLU A 1 99 ? -1.734 23.753 9.418 1.00 68.62 99 GLU A N 1
ATOM 795 C CA . GLU A 1 99 ? -0.259 23.737 9.358 1.00 68.62 99 GLU A CA 1
ATOM 796 C C . GLU A 1 99 ? 0.447 23.342 10.668 1.00 68.62 99 GLU A C 1
ATOM 798 O O . GLU A 1 99 ? 1.662 23.461 10.831 1.00 68.62 99 GLU A O 1
ATOM 803 N N . ARG A 1 100 ? -0.301 22.798 11.630 1.00 71.19 100 ARG A N 1
ATOM 804 C CA . ARG A 1 100 ? 0.261 22.357 12.907 1.00 71.19 100 ARG A CA 1
ATOM 805 C C . ARG A 1 100 ? 0.899 20.988 12.733 1.00 71.19 100 ARG A C 1
ATOM 807 O O . ARG A 1 100 ? 0.243 20.028 12.331 1.00 71.19 100 ARG A O 1
ATOM 814 N N . LYS A 1 101 ? 2.181 20.887 13.079 1.00 71.19 101 LYS A N 1
ATOM 815 C CA . LYS A 1 101 ? 2.927 19.628 13.048 1.00 71.19 101 LYS A CA 1
ATOM 816 C C . LYS A 1 101 ? 2.568 18.771 14.259 1.00 71.19 101 LYS A C 1
ATOM 818 O O . LYS A 1 101 ? 2.812 19.161 15.400 1.00 71.19 101 LYS A O 1
ATOM 823 N N . TYR A 1 102 ? 2.060 17.568 14.017 1.00 68.94 102 TYR A N 1
ATOM 824 C CA . TYR A 1 102 ? 1.751 16.602 15.066 1.00 68.94 102 TYR A CA 1
ATOM 825 C C . TYR A 1 102 ? 2.602 15.346 14.942 1.00 68.94 102 TYR A C 1
ATOM 827 O O . TYR A 1 102 ? 2.795 14.798 13.859 1.00 68.94 102 TYR A O 1
ATOM 835 N N . LYS A 1 103 ? 3.100 14.868 16.085 1.00 74.56 103 LYS A N 1
ATOM 836 C CA . LYS A 1 103 ? 3.649 13.515 16.213 1.00 74.56 103 LYS A CA 1
ATOM 837 C C . LYS A 1 103 ? 2.493 12.548 16.450 1.00 74.56 103 LYS A C 1
ATOM 839 O O . LYS A 1 103 ? 1.618 12.846 17.266 1.00 74.56 103 LYS A O 1
ATOM 844 N N . ILE A 1 104 ? 2.530 11.376 15.815 1.00 72.06 104 ILE A N 1
ATOM 845 C CA . ILE A 1 104 ? 1.523 10.315 16.011 1.00 72.06 104 ILE A CA 1
ATOM 846 C C . ILE A 1 104 ? 1.338 9.981 17.503 1.00 72.06 104 ILE A C 1
ATOM 848 O O . ILE A 1 104 ? 0.210 9.779 17.948 1.00 72.06 104 ILE A O 1
ATOM 852 N N . ASN A 1 105 ? 2.412 10.048 18.301 1.00 75.94 105 ASN A N 1
ATOM 853 C CA . ASN A 1 105 ? 2.396 9.793 19.748 1.00 75.94 105 ASN A CA 1
ATOM 854 C C . ASN A 1 105 ? 1.368 10.637 20.522 1.00 75.94 105 ASN A C 1
ATOM 856 O O . ASN A 1 105 ? 0.900 10.202 21.569 1.00 75.94 105 ASN A O 1
ATOM 860 N N . LYS A 1 106 ? 0.962 11.806 20.004 1.00 81.94 106 LYS A N 1
ATOM 861 C CA . LYS A 1 106 ? -0.097 12.631 20.607 1.00 81.94 106 LYS A CA 1
ATOM 862 C C . LYS A 1 106 ? -1.427 11.875 20.742 1.00 81.94 106 LYS A C 1
ATOM 864 O O . LYS A 1 106 ? -2.190 12.143 21.664 1.00 81.94 106 LYS A O 1
ATOM 869 N N . TYR A 1 107 ? -1.708 10.937 19.840 1.00 84.25 107 TYR A N 1
ATOM 870 C CA . TYR A 1 107 ? -2.953 10.167 19.826 1.00 84.25 107 TYR A CA 1
ATOM 871 C C . TYR A 1 107 ? -2.856 8.858 20.612 1.00 84.25 107 TYR A C 1
ATOM 873 O O . TYR A 1 107 ? -3.869 8.181 20.760 1.00 84.25 107 TYR A O 1
ATOM 881 N N . LEU A 1 108 ? -1.681 8.509 21.153 1.00 85.94 108 LEU A N 1
ATOM 882 C CA . LEU A 1 108 ? -1.433 7.209 21.779 1.00 85.94 108 LEU A CA 1
ATOM 883 C C . LEU A 1 108 ? -2.394 6.925 22.938 1.00 85.94 108 LEU A C 1
ATOM 885 O O . LEU A 1 108 ? -3.074 5.904 22.928 1.00 85.94 108 LEU A O 1
ATOM 889 N N . PHE A 1 109 ? -2.520 7.857 23.888 1.00 88.06 109 PHE A N 1
ATOM 890 C CA . PHE A 1 109 ? -3.445 7.712 25.020 1.00 88.06 109 PHE A CA 1
ATOM 891 C C . PHE A 1 109 ? -4.889 7.507 24.573 1.00 88.06 109 PHE A C 1
ATOM 893 O O . PHE A 1 109 ? -5.633 6.730 25.162 1.00 88.06 109 PHE A O 1
ATOM 900 N N . ARG A 1 110 ? -5.281 8.174 23.490 1.00 91.12 110 ARG A N 1
ATOM 901 C CA . ARG A 1 110 ? -6.642 8.108 22.975 1.00 91.12 110 ARG A CA 1
ATOM 902 C C . ARG A 1 110 ? -6.930 6.824 22.213 1.00 91.12 110 ARG A C 1
ATOM 904 O O . ARG A 1 110 ? -8.032 6.292 22.305 1.00 91.12 110 ARG A O 1
ATOM 911 N N . ILE A 1 111 ? -5.938 6.324 21.482 1.00 90.38 111 ILE A N 1
ATOM 912 C CA . ILE A 1 111 ? -5.980 5.000 20.866 1.00 90.38 111 I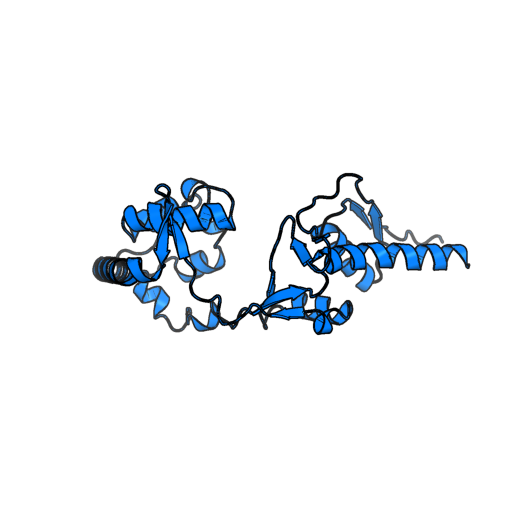LE A CA 1
ATOM 913 C C . ILE A 1 111 ? -6.134 3.949 21.969 1.00 90.38 111 ILE A C 1
ATOM 915 O O . ILE A 1 111 ? -7.047 3.136 21.893 1.00 90.38 111 ILE A O 1
ATOM 919 N N . ILE A 1 112 ? -5.314 4.014 23.025 1.00 90.38 112 ILE A N 1
ATOM 920 C CA . ILE A 1 112 ? -5.379 3.084 24.163 1.00 90.38 112 ILE A CA 1
ATOM 921 C C . ILE A 1 112 ? -6.750 3.143 24.848 1.00 90.38 112 ILE A C 1
ATOM 923 O O . ILE A 1 112 ? -7.362 2.102 25.069 1.00 90.38 112 ILE A O 1
ATOM 927 N N . TYR A 1 113 ? -7.261 4.342 25.134 1.00 92.75 113 TYR A N 1
ATOM 928 C CA . TYR A 1 113 ? -8.576 4.520 25.753 1.00 92.75 113 TYR A CA 1
ATOM 929 C C . TYR A 1 113 ? -9.701 3.870 24.933 1.00 92.75 113 TYR A C 1
ATOM 931 O O . TYR A 1 113 ? -10.498 3.103 25.471 1.00 92.75 113 TYR A O 1
ATOM 939 N N . ASN A 1 114 ? -9.743 4.128 23.623 1.00 91.38 114 ASN A N 1
ATOM 940 C CA . ASN A 1 114 ? -10.767 3.559 22.747 1.00 91.38 114 ASN A CA 1
ATOM 941 C C . ASN A 1 114 ? -10.622 2.036 22.595 1.00 91.38 114 ASN A C 1
ATOM 943 O O . ASN A 1 114 ? -11.625 1.331 22.624 1.00 91.38 114 ASN A O 1
ATOM 947 N N . LEU A 1 115 ? -9.392 1.512 22.532 1.00 90.88 115 LEU A N 1
ATOM 948 C CA . LEU A 1 115 ? -9.138 0.067 22.531 1.00 90.88 115 LEU A CA 1
ATOM 949 C C . LEU A 1 115 ? -9.677 -0.609 23.801 1.00 90.88 115 LEU A C 1
ATOM 951 O O . LEU A 1 115 ? -10.295 -1.670 23.718 1.00 90.88 115 LEU A O 1
ATOM 955 N N . LEU A 1 116 ? -9.463 -0.004 24.975 1.00 90.19 116 LEU A N 1
ATOM 956 C CA . LEU A 1 116 ? -9.997 -0.517 26.240 1.00 90.19 116 LEU A CA 1
ATOM 957 C C . LEU A 1 116 ? -11.528 -0.465 26.253 1.00 90.19 116 LEU A C 1
ATOM 959 O O . LEU A 1 116 ? -12.172 -1.454 26.595 1.00 90.19 116 LEU A O 1
ATOM 963 N N . LYS A 1 117 ? -12.121 0.653 25.818 1.00 90.12 117 LYS A N 1
ATOM 964 C CA . LYS A 1 117 ? -13.579 0.806 25.700 1.00 90.12 117 LYS A CA 1
ATOM 965 C C . LYS A 1 117 ? -14.200 -0.257 24.783 1.00 90.12 117 LYS A C 1
ATOM 967 O O . LYS A 1 117 ? -15.215 -0.858 25.137 1.00 90.12 117 LYS A O 1
ATOM 972 N N . ASP A 1 118 ? -13.582 -0.512 23.634 1.00 88.00 118 ASP A N 1
ATOM 973 C CA . ASP A 1 118 ? -13.986 -1.563 22.695 1.00 88.00 118 ASP A CA 1
ATOM 974 C C . ASP A 1 118 ? -13.913 -2.956 23.342 1.00 88.00 118 ASP A C 1
ATOM 976 O O . ASP A 1 118 ? -14.851 -3.748 23.257 1.00 88.00 118 ASP A O 1
ATOM 980 N N . TYR A 1 119 ? -12.839 -3.230 24.088 1.00 87.94 119 TYR A N 1
ATOM 981 C CA . TYR A 1 119 ? -12.667 -4.490 24.807 1.00 87.94 119 TYR A CA 1
ATOM 982 C C . TYR A 1 119 ? -13.774 -4.768 25.827 1.00 87.94 119 TYR A C 1
ATOM 984 O O . TYR A 1 119 ? -14.294 -5.885 25.856 1.00 87.94 119 TYR A O 1
ATOM 992 N N . PHE A 1 120 ? -14.162 -3.769 26.623 1.00 87.50 120 PHE A N 1
ATOM 993 C CA . PHE A 1 120 ? -15.248 -3.915 27.598 1.00 87.50 120 PHE A CA 1
ATOM 994 C C . PHE A 1 120 ? -16.633 -3.999 26.947 1.00 87.50 120 PHE A C 1
ATOM 996 O O . PHE A 1 120 ? -17.531 -4.616 27.513 1.00 87.50 120 PHE A O 1
ATOM 1003 N N . SER A 1 121 ? -16.801 -3.452 25.740 1.00 82.69 121 SER A N 1
ATOM 1004 C CA . SER A 1 121 ? -18.065 -3.536 24.996 1.00 82.69 121 SER A CA 1
ATOM 1005 C C . SER A 1 121 ? -18.366 -4.956 24.503 1.00 82.69 121 SER A C 1
ATOM 1007 O O . SER A 1 121 ? -19.529 -5.299 24.312 1.00 82.69 121 SER A O 1
ATOM 1009 N N . ASN A 1 122 ? -17.331 -5.790 24.313 1.00 75.88 122 ASN A N 1
ATOM 1010 C CA . ASN A 1 122 ? -17.422 -7.225 24.001 1.00 75.88 122 ASN A CA 1
ATOM 1011 C C . ASN A 1 122 ? -18.277 -7.577 22.759 1.00 75.88 122 ASN A C 1
ATOM 1013 O O . ASN A 1 122 ? -18.718 -8.721 22.611 1.00 75.88 122 ASN A O 1
ATOM 1017 N N . LYS A 1 123 ? -18.502 -6.607 21.865 1.00 82.38 123 LYS A N 1
ATOM 1018 C CA . LYS A 1 123 ? -19.264 -6.775 20.625 1.00 82.38 123 LYS A CA 1
ATOM 1019 C C . LYS A 1 123 ? -18.420 -7.525 19.599 1.00 82.38 123 LYS A C 1
ATOM 1021 O O . LYS A 1 123 ? -17.253 -7.207 19.387 1.00 82.38 123 LYS A O 1
ATOM 1026 N N . SER A 1 124 ? -19.003 -8.527 18.947 1.00 84.25 124 SER A N 1
ATOM 1027 C CA . SER A 1 124 ? -18.331 -9.219 17.847 1.00 84.25 124 SER A CA 1
ATOM 1028 C C . SER A 1 124 ? -18.093 -8.262 16.682 1.00 84.25 124 SER A C 1
ATOM 1030 O O . SER A 1 124 ? -19.022 -7.596 16.229 1.00 84.25 124 SER A O 1
ATOM 1032 N N . ILE A 1 125 ? -16.867 -8.245 16.173 1.00 88.38 125 ILE A N 1
ATOM 1033 C CA . ILE A 1 125 ? -16.486 -7.478 14.994 1.00 88.38 125 ILE A CA 1
ATOM 1034 C C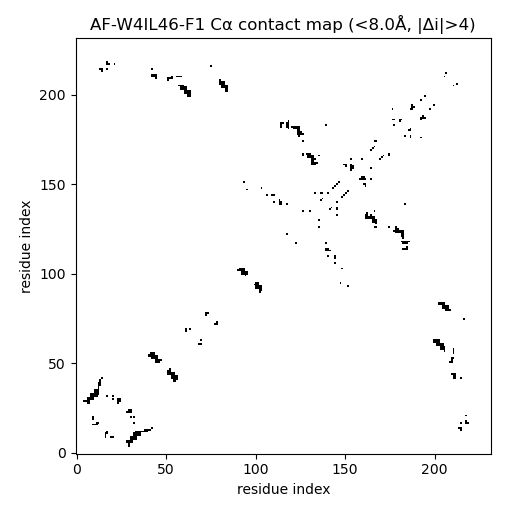 . ILE A 1 125 ? -17.043 -8.192 13.765 1.00 88.38 125 ILE A C 1
ATOM 1036 O O . ILE A 1 125 ? -16.641 -9.319 13.456 1.00 88.38 125 ILE A O 1
ATOM 1040 N N . ASN A 1 126 ? -17.962 -7.524 13.072 1.00 88.31 126 ASN A N 1
ATOM 1041 C CA . ASN A 1 126 ? -18.510 -7.964 11.798 1.00 88.31 126 ASN A CA 1
ATOM 1042 C C . ASN A 1 126 ? -18.187 -6.910 10.737 1.00 88.31 126 ASN A C 1
ATOM 1044 O O . ASN A 1 126 ? -18.539 -5.745 10.898 1.00 88.31 126 ASN A O 1
ATOM 1048 N N . ILE A 1 127 ? -17.496 -7.314 9.673 1.00 91.00 127 ILE A N 1
ATOM 1049 C CA . ILE A 1 127 ? -17.059 -6.408 8.609 1.00 91.00 127 ILE A CA 1
ATOM 1050 C C . ILE A 1 127 ? -17.910 -6.706 7.379 1.00 91.00 127 ILE A C 1
ATOM 1052 O O . ILE A 1 127 ? -17.697 -7.699 6.683 1.00 91.00 127 ILE A O 1
ATOM 1056 N N . GLY A 1 128 ? -18.884 -5.843 7.096 1.00 90.25 128 GLY A N 1
ATOM 1057 C CA . GLY A 1 128 ? -19.743 -5.977 5.921 1.00 90.25 128 GLY A CA 1
ATOM 1058 C C . GLY A 1 128 ? -18.957 -6.001 4.602 1.00 90.25 128 GLY A C 1
ATOM 1059 O O . GLY A 1 128 ? -17.792 -5.604 4.528 1.00 90.25 128 GLY A O 1
ATOM 1060 N N . LYS A 1 129 ? -19.600 -6.456 3.519 1.00 91.12 129 LYS A N 1
ATOM 1061 C CA . LYS A 1 129 ? -18.977 -6.506 2.181 1.00 91.12 129 LYS A CA 1
ATOM 1062 C C . LYS A 1 129 ? -18.486 -5.128 1.714 1.00 91.12 129 LYS A C 1
ATOM 1064 O O . LYS A 1 129 ? -17.405 -5.032 1.143 1.00 91.12 129 LYS A O 1
ATOM 1069 N N . ASN A 1 130 ? -19.265 -4.088 2.012 1.00 94.62 130 ASN A N 1
ATOM 1070 C CA . ASN A 1 130 ? -19.006 -2.702 1.618 1.00 94.62 130 ASN A CA 1
ATOM 1071 C C . ASN A 1 130 ? -18.532 -1.838 2.800 1.00 94.62 130 ASN A C 1
ATOM 1073 O O . ASN A 1 130 ? -18.672 -0.619 2.762 1.00 94.62 130 ASN A O 1
ATOM 1077 N N . GLU A 1 131 ? -18.010 -2.457 3.866 1.00 96.25 131 GLU A N 1
ATOM 1078 C CA . GLU A 1 131 ? -17.515 -1.715 5.026 1.00 96.25 131 GLU A CA 1
ATOM 1079 C C . GLU A 1 131 ? -16.310 -0.855 4.625 1.00 96.25 131 GLU A C 1
ATOM 1081 O O . GLU A 1 131 ? -15.298 -1.358 4.118 1.00 96.25 131 GLU A O 1
ATOM 1086 N N . THR A 1 132 ? -16.427 0.450 4.851 1.00 97.12 132 THR A N 1
ATOM 1087 C CA . THR A 1 132 ? -15.366 1.423 4.585 1.00 97.12 132 THR A CA 1
ATOM 1088 C C . THR A 1 132 ? -14.457 1.545 5.802 1.00 97.12 132 THR A C 1
ATOM 1090 O O . THR A 1 132 ? -14.867 1.295 6.938 1.00 97.12 132 THR A O 1
ATOM 1093 N N . LEU A 1 133 ? -13.211 1.961 5.587 1.00 96.44 133 LEU A N 1
ATOM 1094 C CA . LEU A 1 133 ? -12.269 2.213 6.670 1.00 96.44 133 LEU A CA 1
ATOM 1095 C C . LEU A 1 133 ? -12.801 3.300 7.609 1.00 96.44 133 LEU A C 1
ATOM 1097 O O . LEU A 1 133 ? -12.630 3.189 8.817 1.00 96.44 133 LEU A O 1
ATOM 1101 N N . ASN A 1 134 ? -13.482 4.319 7.077 1.00 96.25 134 ASN A N 1
ATOM 1102 C CA . ASN A 1 134 ? -14.110 5.358 7.891 1.00 96.25 134 ASN A CA 1
ATOM 1103 C C . ASN A 1 134 ? -15.130 4.777 8.883 1.00 96.25 134 ASN A C 1
ATOM 1105 O O . ASN A 1 134 ? -15.020 5.022 10.084 1.00 96.25 134 ASN A O 1
ATOM 1109 N N . ASN A 1 135 ? -16.081 3.975 8.398 1.00 95.94 135 ASN A N 1
ATOM 1110 C CA . ASN A 1 135 ? -17.125 3.392 9.242 1.00 95.94 135 ASN A CA 1
ATOM 1111 C C . ASN A 1 135 ? -16.532 2.440 10.281 1.00 95.94 135 ASN A C 1
ATOM 1113 O O . ASN A 1 135 ? -16.845 2.558 11.466 1.00 95.94 135 ASN A O 1
ATOM 1117 N N . PHE A 1 136 ? -15.592 1.591 9.862 1.00 95.25 136 PHE A N 1
ATOM 1118 C CA . PHE A 1 136 ? -14.895 0.681 10.760 1.00 95.25 136 PHE A CA 1
ATOM 1119 C C . PHE A 1 136 ? -14.169 1.437 11.882 1.00 95.25 136 PHE A C 1
ATOM 1121 O O . PHE A 1 136 ? -14.281 1.094 13.059 1.00 95.25 136 PHE A O 1
ATOM 1128 N N . ILE A 1 137 ? -13.444 2.507 11.546 1.00 94.94 137 ILE A N 1
ATOM 1129 C CA . ILE A 1 137 ? -12.737 3.312 12.544 1.00 94.94 137 ILE A CA 1
ATOM 1130 C C . ILE A 1 137 ? -13.722 4.008 13.479 1.00 94.94 137 ILE A C 1
ATOM 1132 O O . ILE A 1 137 ? -13.481 3.994 14.677 1.00 94.94 137 ILE A O 1
ATOM 1136 N N . LEU A 1 138 ? -14.827 4.568 12.986 1.00 94.06 138 LEU A N 1
ATOM 1137 C CA . LEU A 1 138 ? -15.820 5.247 13.830 1.00 94.06 138 LEU A CA 1
ATOM 1138 C C . LEU A 1 138 ? -16.583 4.299 14.771 1.00 94.06 138 LEU A C 1
ATOM 1140 O O . LEU A 1 138 ? -17.083 4.744 15.804 1.00 94.06 138 LEU A O 1
ATOM 1144 N N . GLN A 1 139 ? -16.664 3.005 14.449 1.00 91.75 139 GLN A N 1
ATOM 1145 C CA . GLN A 1 139 ? -17.251 1.995 15.336 1.00 91.75 139 GLN A CA 1
ATOM 1146 C C . GLN A 1 139 ? -16.355 1.675 16.541 1.00 91.75 139 GLN A C 1
ATOM 1148 O O . GLN A 1 139 ? -16.866 1.395 17.626 1.00 91.75 139 GLN A O 1
ATOM 1153 N N . HIS A 1 140 ? -15.031 1.733 16.367 1.00 90.94 140 HIS A N 1
ATOM 1154 C CA . HIS A 1 140 ? -14.061 1.309 17.385 1.00 90.94 140 HIS A CA 1
ATOM 1155 C C . HIS A 1 140 ? -13.262 2.455 18.019 1.00 90.94 140 HIS A C 1
ATOM 1157 O O . HIS A 1 140 ? -12.701 2.317 19.105 1.00 90.94 140 HIS A O 1
ATOM 1163 N N . PHE A 1 141 ? -13.200 3.595 17.346 1.00 92.94 141 PHE A N 1
ATOM 1164 C CA . PHE A 1 141 ? -12.466 4.789 17.727 1.00 92.94 141 PHE A CA 1
ATOM 1165 C C . PHE A 1 141 ? -13.345 6.020 17.530 1.00 92.94 141 PHE A C 1
ATOM 1167 O O . PHE A 1 141 ? -14.380 5.994 16.874 1.00 92.94 141 PHE A O 1
ATOM 1174 N N . ASP A 1 142 ? -12.922 7.142 18.097 1.00 91.44 142 ASP A N 1
ATOM 1175 C CA . ASP A 1 142 ? -13.660 8.387 17.930 1.00 91.44 142 ASP A CA 1
ATOM 1176 C C . ASP A 1 142 ? -13.302 9.147 16.643 1.00 91.44 142 ASP A C 1
ATOM 1178 O O . ASP A 1 142 ? -12.236 8.980 16.040 1.00 91.44 142 ASP A O 1
ATOM 1182 N N . LYS A 1 143 ? -14.187 10.082 16.284 1.00 92.19 143 LYS A N 1
ATOM 1183 C CA . LYS A 1 143 ? -14.062 10.936 15.099 1.00 92.19 143 LYS A CA 1
ATOM 1184 C C . LYS A 1 143 ? -12.725 11.675 15.003 1.00 92.19 143 LYS A C 1
ATOM 1186 O O . LYS A 1 143 ? -12.172 11.799 13.920 1.00 92.19 143 LYS A O 1
ATOM 1191 N N . LYS A 1 144 ? -12.138 12.114 16.123 1.00 90.06 144 LYS A N 1
ATOM 1192 C CA . LYS A 1 144 ? -10.858 12.845 16.085 1.00 90.06 144 LYS A CA 1
ATOM 1193 C C . LYS A 1 144 ? -9.679 11.932 15.720 1.00 90.06 144 LYS A C 1
ATOM 1195 O O . LYS A 1 144 ? -8.685 12.463 15.234 1.00 90.06 144 LYS A O 1
ATOM 1200 N N . ILE A 1 145 ? -9.743 10.618 15.967 1.00 90.38 145 ILE A N 1
ATOM 1201 C CA . ILE A 1 145 ? -8.760 9.660 15.425 1.00 90.38 145 ILE A CA 1
ATOM 1202 C C . ILE A 1 145 ? -8.981 9.497 13.921 1.00 90.38 145 ILE A C 1
ATOM 1204 O O . ILE A 1 145 ? -8.008 9.529 13.167 1.00 90.38 145 ILE A O 1
ATOM 1208 N N . CYS A 1 146 ? -10.237 9.379 13.482 1.00 91.50 146 CYS A N 1
ATOM 1209 C CA . CYS A 1 146 ? -10.542 9.263 12.059 1.00 91.50 146 CYS A CA 1
ATOM 1210 C C . CYS A 1 146 ? -10.028 10.482 11.272 1.00 91.50 146 CYS A C 1
ATOM 1212 O O . CYS A 1 146 ? -9.186 10.337 10.389 1.00 91.50 146 CYS A O 1
ATOM 1214 N N . ASP A 1 147 ? -10.429 11.686 11.681 1.00 88.94 1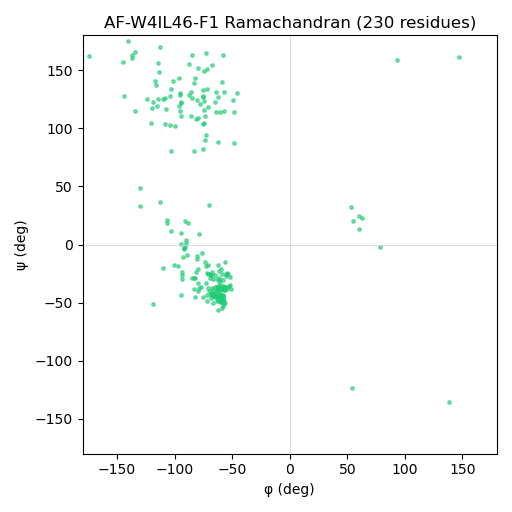47 ASP A N 1
ATOM 1215 C CA . ASP A 1 147 ? -10.139 12.931 10.965 1.00 88.94 147 ASP A CA 1
ATOM 1216 C C . ASP A 1 147 ? -8.653 13.301 11.006 1.00 88.94 147 ASP A C 1
ATOM 1218 O O . ASP A 1 147 ? -8.088 13.730 10.005 1.00 88.94 147 ASP A O 1
ATOM 1222 N N . ASN A 1 148 ? -7.998 13.143 12.162 1.00 85.88 148 ASN A N 1
ATOM 1223 C CA . ASN A 1 148 ? -6.643 13.668 12.336 1.00 85.88 148 ASN A CA 1
ATOM 1224 C C . ASN A 1 148 ? -5.541 12.636 12.104 1.00 85.88 148 ASN A C 1
ATOM 1226 O O . ASN A 1 148 ? -4.395 13.035 11.954 1.00 85.88 148 ASN A O 1
ATOM 1230 N N . LEU A 1 149 ? -5.830 11.334 12.137 1.00 86.69 149 LEU A N 1
ATOM 1231 C CA . LEU A 1 149 ? -4.804 10.299 11.974 1.00 86.69 149 LEU A CA 1
ATOM 1232 C C . LEU A 1 149 ? -5.073 9.431 10.749 1.00 86.69 149 LEU A C 1
ATOM 1234 O O . LEU A 1 149 ? -4.183 9.257 9.917 1.00 86.69 149 LEU A O 1
ATOM 1238 N N . ILE A 1 150 ? -6.292 8.906 10.625 1.00 91.00 150 ILE A N 1
ATOM 1239 C CA . ILE A 1 150 ? -6.631 7.974 9.548 1.00 91.00 150 ILE A CA 1
ATOM 1240 C C . ILE A 1 150 ? -6.793 8.701 8.216 1.00 91.00 150 ILE A C 1
ATOM 1242 O O . ILE A 1 150 ? -6.233 8.245 7.221 1.00 91.00 150 ILE A O 1
ATOM 1246 N N . ALA A 1 151 ? -7.487 9.839 8.172 1.00 90.31 151 ALA A N 1
ATOM 1247 C CA . ALA A 1 151 ? -7.686 10.570 6.926 1.00 90.31 151 ALA A CA 1
ATOM 1248 C C . ALA A 1 151 ? -6.359 11.055 6.302 1.00 90.31 151 ALA A C 1
ATOM 1250 O O . ALA A 1 151 ? -6.134 10.740 5.131 1.00 90.31 151 ALA A O 1
ATOM 1251 N N . PRO A 1 152 ? -5.419 11.694 7.035 1.00 86.81 152 PRO A N 1
ATOM 1252 C CA . PRO A 1 152 ? -4.115 12.061 6.476 1.00 86.81 152 PRO A CA 1
ATOM 1253 C C . PRO A 1 152 ? -3.310 10.853 5.992 1.00 86.81 152 PRO A C 1
ATOM 1255 O O . PRO A 1 152 ? -2.661 10.920 4.949 1.00 86.81 152 PRO A O 1
ATOM 1258 N N . TYR A 1 153 ? -3.374 9.730 6.717 1.00 87.00 153 TYR A N 1
ATOM 1259 C CA . TYR A 1 153 ? -2.757 8.480 6.278 1.00 87.00 153 TYR A CA 1
ATOM 1260 C C . TYR A 1 153 ? -3.355 7.986 4.953 1.00 87.00 153 TYR A C 1
ATOM 1262 O O . TYR A 1 153 ? -2.606 7.617 4.047 1.00 87.00 153 TYR A O 1
ATOM 1270 N N . CYS A 1 154 ? -4.682 8.028 4.807 1.00 90.44 154 CYS A N 1
ATOM 1271 C CA . CYS A 1 154 ? -5.357 7.583 3.590 1.00 90.44 154 CYS A CA 1
ATOM 1272 C C . CYS A 1 154 ? -5.035 8.472 2.391 1.00 90.44 154 CYS A C 1
ATOM 1274 O O . CYS A 1 154 ? -4.702 7.952 1.329 1.00 90.44 154 CYS A O 1
ATOM 1276 N N . TYR A 1 155 ? -5.034 9.795 2.564 1.00 87.00 155 TYR A N 1
ATOM 1277 C CA . TYR A 1 155 ? -4.617 10.706 1.499 1.00 87.00 155 TYR A CA 1
ATOM 1278 C C . TYR A 1 155 ? -3.153 10.501 1.113 1.00 87.00 155 TYR A C 1
ATOM 1280 O O . TYR A 1 155 ? -2.829 10.509 -0.069 1.00 87.00 155 TYR A O 1
ATOM 1288 N N . HIS A 1 156 ? -2.270 10.248 2.080 1.00 83.75 156 HIS A N 1
ATOM 1289 C CA . HIS A 1 156 ? -0.866 9.987 1.781 1.00 83.75 156 HIS A CA 1
ATOM 1290 C C . HIS A 1 156 ? -0.649 8.671 1.019 1.00 83.75 156 HIS A C 1
ATOM 1292 O O . HIS A 1 156 ? 0.156 8.631 0.091 1.00 83.75 156 HIS A O 1
ATOM 1298 N N . TYR A 1 157 ? -1.320 7.592 1.427 1.00 83.62 157 TYR A N 1
ATOM 1299 C CA . TYR A 1 157 ? -1.046 6.250 0.910 1.00 83.62 157 TYR A CA 1
ATOM 1300 C C . TYR A 1 157 ? -1.945 5.852 -0.268 1.00 83.62 157 TYR A C 1
ATOM 1302 O O . TYR A 1 157 ? -1.460 5.293 -1.248 1.00 83.62 157 TYR A O 1
ATOM 1310 N N . PHE A 1 158 ? -3.244 6.145 -0.185 1.00 86.81 158 PHE A N 1
ATOM 1311 C CA . PHE A 1 158 ? -4.238 5.789 -1.200 1.00 86.81 158 PHE A CA 1
ATOM 1312 C C . PHE A 1 158 ? -4.601 6.953 -2.123 1.00 86.81 158 PHE A C 1
ATOM 1314 O O . PHE A 1 158 ? -5.140 6.702 -3.192 1.00 86.81 158 PHE A O 1
ATOM 1321 N N . ASN A 1 159 ? -4.313 8.203 -1.739 1.00 87.12 159 ASN A N 1
ATOM 1322 C CA . ASN A 1 159 ? -4.774 9.410 -2.438 1.00 87.12 159 ASN A CA 1
ATOM 1323 C C . ASN A 1 159 ? -6.312 9.579 -2.449 1.00 87.12 159 ASN A C 1
ATOM 1325 O O . ASN A 1 159 ? -6.857 10.291 -3.289 1.00 87.12 159 ASN A O 1
ATOM 1329 N N . TYR A 1 160 ? -7.008 8.946 -1.497 1.00 91.12 160 TYR A N 1
ATOM 1330 C CA . TYR A 1 160 ? -8.461 9.028 -1.319 1.00 91.12 160 TYR A CA 1
ATOM 1331 C C . TYR A 1 160 ? -8.828 9.182 0.165 1.00 91.12 160 TYR A C 1
ATOM 1333 O O . TYR A 1 160 ? -8.037 8.844 1.050 1.00 91.12 160 TYR A O 1
ATOM 1341 N N . SER A 1 161 ? -10.045 9.663 0.435 1.00 93.31 161 SER A N 1
ATOM 1342 C CA . SER A 1 161 ? -10.615 9.716 1.787 1.00 93.31 161 SER A CA 1
ATOM 1343 C C . SER A 1 161 ? -10.884 8.304 2.344 1.00 93.31 161 SER A C 1
ATOM 1345 O O . SER A 1 161 ? -11.117 7.374 1.567 1.00 93.31 161 SER A O 1
ATOM 1347 N N . PRO A 1 162 ? -10.910 8.113 3.680 1.00 95.44 162 PRO A N 1
ATOM 1348 C CA . PRO A 1 162 ? -11.175 6.804 4.293 1.00 95.44 162 PRO A CA 1
ATOM 1349 C C . PRO A 1 162 ? -12.570 6.236 3.976 1.00 95.44 162 PRO A C 1
ATOM 1351 O O . PRO A 1 162 ? -12.794 5.037 4.126 1.00 95.44 162 PRO A O 1
ATOM 1354 N N . GLU A 1 163 ? -13.503 7.069 3.515 1.00 96.56 163 GLU A N 1
ATOM 1355 C CA . GLU A 1 163 ? -14.832 6.655 3.046 1.00 96.56 163 GLU A CA 1
ATOM 1356 C C . GLU A 1 163 ? -14.764 5.848 1.744 1.00 96.56 163 GLU A C 1
ATOM 1358 O O . GLU A 1 163 ? -15.608 4.995 1.501 1.00 96.56 163 GLU A O 1
ATOM 1363 N N . ASN A 1 164 ? -13.724 6.062 0.935 1.00 96.19 164 ASN A N 1
ATOM 1364 C CA . ASN A 1 164 ? -13.517 5.364 -0.334 1.00 96.19 164 ASN A CA 1
ATOM 1365 C C . ASN A 1 164 ? -12.600 4.134 -0.201 1.00 96.19 164 ASN A C 1
ATOM 1367 O O . ASN A 1 164 ? -12.319 3.448 -1.184 1.00 96.19 164 ASN A O 1
ATOM 1371 N N . VAL A 1 165 ? -12.113 3.840 1.008 1.00 95.69 165 VAL A N 1
ATOM 1372 C CA . VAL A 1 165 ? -11.202 2.720 1.270 1.00 95.69 165 VAL A CA 1
ATOM 1373 C C . VAL A 1 165 ? -12.001 1.548 1.828 1.00 95.69 165 VAL A C 1
ATOM 1375 O O . VAL A 1 165 ? -12.344 1.522 3.004 1.00 95.69 165 VAL A O 1
ATOM 1378 N N . LEU A 1 166 ? -12.296 0.556 0.990 1.00 96.25 166 LEU A N 1
ATOM 1379 C CA . LEU A 1 166 ? -13.013 -0.654 1.406 1.00 96.25 166 LEU A CA 1
ATOM 1380 C C . LEU A 1 166 ? -12.114 -1.603 2.206 1.00 96.25 166 LEU A C 1
ATOM 1382 O O . LEU A 1 166 ? -11.057 -2.027 1.729 1.00 96.25 166 LEU A O 1
ATOM 1386 N N . MET A 1 167 ? -12.572 -2.012 3.391 1.00 95.06 167 MET A N 1
ATOM 1387 C CA . MET A 1 167 ? -11.803 -2.855 4.312 1.00 95.06 167 MET A CA 1
ATOM 1388 C C . MET A 1 167 ? -11.387 -4.185 3.675 1.00 95.06 167 MET A C 1
ATOM 1390 O O . MET A 1 167 ? -10.218 -4.563 3.731 1.00 95.06 167 MET A O 1
ATOM 1394 N N . ARG A 1 168 ? -12.320 -4.879 3.012 1.00 94.12 168 ARG A N 1
ATOM 1395 C CA . ARG A 1 168 ? -12.057 -6.185 2.380 1.00 94.12 168 ARG A CA 1
ATOM 1396 C C . ARG A 1 168 ? -11.139 -6.103 1.161 1.00 94.12 168 ARG A C 1
ATOM 1398 O O . ARG A 1 168 ? -10.423 -7.062 0.895 1.00 94.12 168 ARG A O 1
ATOM 1405 N N . SER A 1 169 ? -11.134 -4.977 0.451 1.00 93.12 169 SER A N 1
ATOM 1406 C CA . SER A 1 169 ? -10.312 -4.796 -0.751 1.00 93.12 169 SER A CA 1
ATOM 1407 C C . SER A 1 169 ? -8.878 -4.403 -0.409 1.00 93.12 169 SER A C 1
ATOM 1409 O O . SER A 1 169 ? -7.935 -4.961 -0.963 1.00 93.12 169 SER A O 1
ATOM 1411 N N . PHE A 1 170 ? -8.704 -3.456 0.517 1.00 91.31 170 PHE A N 1
ATOM 1412 C CA . PHE A 1 170 ? -7.390 -2.896 0.844 1.00 91.31 170 PHE A CA 1
ATOM 1413 C C . PHE A 1 170 ? -6.703 -3.596 2.022 1.00 91.31 170 PHE A C 1
ATOM 1415 O O . PHE A 1 170 ? -5.475 -3.593 2.096 1.00 91.31 170 PHE A O 1
ATOM 1422 N N . PHE A 1 171 ? -7.462 -4.241 2.915 1.00 91.44 171 PHE A N 1
ATOM 1423 C CA . PHE A 1 171 ? -6.932 -4.931 4.096 1.00 91.44 171 PHE A CA 1
ATOM 1424 C C . PHE A 1 171 ? -7.466 -6.373 4.252 1.00 91.44 171 PHE A C 1
ATOM 1426 O O . PHE A 1 171 ? -7.868 -6.760 5.352 1.00 91.44 171 PHE A O 1
ATOM 1433 N N . PRO A 1 172 ? -7.440 -7.219 3.202 1.00 89.19 172 PRO A N 1
ATOM 1434 C CA . PRO A 1 172 ? -8.079 -8.541 3.221 1.00 89.19 172 PRO A CA 1
ATOM 1435 C C . PRO A 1 172 ? -7.561 -9.448 4.346 1.00 89.19 172 PRO A C 1
ATOM 1437 O O . PRO A 1 172 ? -8.347 -10.036 5.083 1.00 89.19 172 PRO A O 1
ATOM 1440 N N . GLN A 1 173 ? -6.240 -9.493 4.547 1.00 85.88 173 GLN A N 1
ATOM 1441 C CA . GLN A 1 173 ? -5.617 -10.307 5.599 1.00 85.88 173 GLN A CA 1
ATOM 1442 C C . GLN A 1 173 ? -5.954 -9.824 7.013 1.00 85.88 173 GLN A C 1
ATOM 1444 O O . GLN A 1 173 ? -5.939 -10.606 7.961 1.00 85.88 173 GLN A O 1
ATOM 1449 N N . PHE A 1 174 ? -6.196 -8.522 7.179 1.00 89.00 174 PHE A N 1
ATOM 1450 C CA . PHE A 1 174 ? -6.629 -7.975 8.458 1.00 89.00 174 PHE A CA 1
ATOM 1451 C C . PHE A 1 174 ? -8.073 -8.392 8.732 1.00 89.00 174 PHE A C 1
ATOM 1453 O O . PHE A 1 174 ? -8.341 -8.932 9.803 1.00 89.00 174 PHE A O 1
ATOM 1460 N N . VAL A 1 175 ? -8.961 -8.216 7.744 1.00 91.25 175 VAL A N 1
ATOM 1461 C CA . VAL A 1 175 ? -10.376 -8.599 7.844 1.00 91.25 175 VAL A CA 1
ATOM 1462 C C . VAL A 1 175 ? -10.516 -10.078 8.191 1.00 91.25 175 VAL A C 1
ATOM 1464 O O . VAL A 1 175 ? -11.154 -10.399 9.186 1.00 91.25 175 VAL A O 1
ATOM 1467 N N . GLU A 1 176 ? -9.835 -10.963 7.461 1.00 88.44 176 GLU A N 1
ATOM 1468 C CA . GLU A 1 176 ? -9.882 -12.414 7.690 1.00 88.44 176 GLU A CA 1
ATOM 1469 C C . GLU A 1 176 ? -9.525 -12.804 9.134 1.00 88.44 176 GLU A C 1
ATOM 1471 O O . GLU A 1 176 ? -10.119 -13.710 9.716 1.00 88.44 176 GLU A O 1
ATOM 1476 N N . LYS A 1 177 ? -8.554 -12.116 9.744 1.00 86.94 177 LYS A N 1
ATOM 1477 C CA . LYS A 1 177 ? -8.086 -12.455 11.093 1.00 86.94 177 LYS A CA 1
ATOM 1478 C C . LYS A 1 177 ? -8.923 -11.830 12.208 1.00 86.94 177 LYS A C 1
ATOM 1480 O O . LYS A 1 177 ? -8.928 -12.366 13.324 1.00 86.94 177 LYS A O 1
ATOM 1485 N N . ILE A 1 178 ? -9.541 -10.677 11.952 1.00 89.00 178 ILE A N 1
ATOM 1486 C CA . ILE A 1 178 ? -10.290 -9.926 12.962 1.00 89.00 178 ILE A CA 1
ATOM 1487 C C . ILE A 1 178 ? -11.783 -10.247 12.970 1.00 89.00 178 ILE A C 1
ATOM 1489 O O . ILE A 1 178 ? -12.427 -10.119 14.010 1.00 89.00 178 ILE A O 1
ATOM 1493 N N . GLU A 1 179 ? -12.329 -10.681 11.839 1.00 88.12 179 GLU A N 1
ATOM 1494 C CA . GLU A 1 179 ? -13.733 -11.049 11.710 1.00 88.12 179 GLU A CA 1
ATOM 1495 C C . GLU A 1 179 ? -14.103 -12.144 12.730 1.00 88.12 179 GLU A C 1
ATOM 1497 O O . GLU A 1 179 ? -13.369 -13.112 12.948 1.00 88.12 179 GLU A O 1
ATOM 1502 N N . GLY A 1 180 ? -15.204 -11.933 13.456 1.00 85.00 180 GLY A N 1
ATOM 1503 C CA . GLY A 1 180 ? -15.649 -12.818 14.537 1.00 85.00 180 GLY A CA 1
ATOM 1504 C C . GLY A 1 180 ? -14.898 -12.664 15.869 1.00 85.00 180 GLY A C 1
ATOM 1505 O O . GLY A 1 180 ? -15.253 -13.318 16.854 1.00 85.00 180 GLY A O 1
ATOM 1506 N N . LYS A 1 181 ? -13.880 -11.796 15.971 1.00 87.75 181 LYS A N 1
ATOM 1507 C CA . LYS A 1 181 ? -13.257 -11.457 17.264 1.00 87.75 181 LYS A CA 1
ATOM 1508 C C . LYS A 1 181 ? -14.170 -10.541 18.077 1.00 87.75 181 LYS A C 1
ATOM 1510 O O . LYS A 1 181 ? -14.901 -9.731 17.528 1.00 87.75 181 LYS A O 1
ATOM 1515 N N . LYS A 1 182 ? -14.099 -10.645 19.409 1.00 88.06 182 LYS A N 1
ATOM 1516 C CA . LYS A 1 182 ? -14.928 -9.844 20.335 1.00 88.06 182 LYS A CA 1
ATOM 1517 C C . LYS A 1 182 ? -14.415 -8.416 20.589 1.00 88.06 182 LYS A C 1
ATOM 1519 O O . LYS A 1 182 ? -15.081 -7.679 21.301 1.00 88.06 182 LYS A O 1
ATOM 1524 N N . SER A 1 183 ? -13.201 -8.084 20.139 1.00 87.00 183 SER A N 1
ATOM 1525 C CA . SER A 1 183 ? -12.615 -6.736 20.233 1.00 87.00 183 SER A CA 1
ATOM 1526 C C . SER A 1 183 ? -11.274 -6.643 19.503 1.00 87.00 183 SER A C 1
ATOM 1528 O O . SER A 1 183 ? -10.603 -7.660 19.273 1.00 87.00 183 SER A O 1
ATOM 1530 N N . LEU A 1 184 ? -10.845 -5.412 19.211 1.00 87.38 184 LEU A N 1
ATOM 1531 C CA . LEU A 1 184 ? -9.532 -5.105 18.636 1.00 87.38 184 LEU A CA 1
ATOM 1532 C C . LEU A 1 184 ? -8.394 -5.561 19.556 1.00 87.38 184 LEU A C 1
ATOM 1534 O O . LEU A 1 184 ? -7.415 -6.136 19.089 1.00 87.38 184 LEU A O 1
ATOM 1538 N N . ILE A 1 185 ? -8.531 -5.369 20.873 1.00 86.00 185 ILE A N 1
ATOM 1539 C CA . ILE A 1 185 ? -7.548 -5.844 21.861 1.00 86.00 185 ILE A CA 1
ATOM 1540 C C . ILE A 1 185 ? -7.405 -7.367 21.778 1.00 86.00 185 ILE A C 1
ATOM 1542 O O . ILE A 1 185 ? -6.294 -7.876 21.647 1.00 86.00 185 ILE A O 1
ATOM 1546 N N . LYS A 1 186 ? -8.513 -8.119 21.789 1.00 84.44 186 LYS A N 1
ATOM 1547 C CA . LYS A 1 186 ? -8.454 -9.589 21.695 1.00 84.44 186 LYS A CA 1
ATOM 1548 C C . LYS A 1 186 ? -7.811 -10.056 20.399 1.00 84.44 186 LYS A C 1
ATOM 1550 O O . LYS A 1 186 ? -7.129 -11.077 20.401 1.00 84.44 186 LYS A O 1
ATOM 1555 N N . PHE A 1 187 ? -8.013 -9.322 19.309 1.00 84.81 187 PHE A N 1
ATOM 1556 C CA . PHE A 1 187 ? -7.279 -9.547 18.074 1.00 84.81 187 PHE A CA 1
ATOM 1557 C C . PHE A 1 187 ? -5.772 -9.319 18.276 1.00 84.81 187 PHE A C 1
ATOM 1559 O O . PHE A 1 187 ? -5.015 -10.269 18.094 1.00 84.81 187 PHE A O 1
ATOM 1566 N N . LEU A 1 188 ? -5.347 -8.138 18.741 1.00 81.06 188 LEU A N 1
ATOM 1567 C CA . LEU A 1 188 ? -3.933 -7.766 18.921 1.00 81.06 188 LEU A CA 1
ATOM 1568 C C . LEU A 1 188 ? -3.158 -8.711 19.858 1.00 81.06 188 LEU A C 1
ATOM 1570 O O . LEU A 1 188 ? -1.985 -8.984 19.617 1.00 81.06 188 LEU A O 1
ATOM 1574 N N . PHE A 1 189 ? -3.808 -9.229 20.903 1.00 76.50 189 PHE A N 1
ATOM 1575 C CA . PHE A 1 189 ? -3.204 -10.158 21.866 1.00 76.50 189 PHE A CA 1
ATOM 1576 C C . PHE A 1 189 ? -3.383 -11.640 21.499 1.00 76.50 189 PHE A C 1
ATOM 1578 O O . PHE A 1 189 ? -2.883 -12.519 22.204 1.00 76.50 189 PHE A O 1
ATOM 1585 N N . SER A 1 190 ? -4.081 -11.967 20.406 1.00 72.56 190 SER A N 1
ATOM 1586 C CA . SER A 1 190 ? -4.240 -13.365 20.003 1.00 72.56 190 SER A CA 1
ATOM 1587 C C . SER A 1 190 ? -2.931 -13.939 19.448 1.00 72.56 190 SER A C 1
ATOM 1589 O O . SER A 1 190 ? -2.293 -13.343 18.583 1.00 72.56 190 SER A O 1
ATOM 1591 N N . LYS A 1 191 ? -2.551 -15.152 19.881 1.00 58.19 191 LYS A N 1
ATOM 1592 C CA . LYS A 1 191 ? -1.327 -15.849 19.422 1.00 58.19 191 LYS A CA 1
ATOM 1593 C C . LYS A 1 191 ? -1.240 -16.010 17.890 1.00 58.19 191 LYS A C 1
ATOM 1595 O O . LYS A 1 191 ? -0.139 -16.066 17.355 1.00 58.19 191 LYS A O 1
ATOM 1600 N N . LYS A 1 192 ? -2.381 -16.048 17.180 1.00 50.41 192 LYS A N 1
ATOM 1601 C CA . LYS A 1 192 ? -2.464 -16.101 15.699 1.00 50.41 192 LYS A CA 1
ATOM 1602 C C . LYS A 1 192 ? -2.260 -14.744 15.010 1.00 50.41 192 LYS A C 1
ATOM 1604 O O . LYS A 1 192 ? -1.938 -14.706 13.825 1.00 50.41 192 LYS A O 1
ATOM 1609 N N . ALA A 1 193 ? -2.453 -13.645 15.728 1.00 48.69 193 ALA A N 1
ATOM 1610 C CA . ALA A 1 193 ? -2.225 -12.288 15.251 1.00 48.69 193 ALA A CA 1
ATOM 1611 C C . ALA A 1 193 ? -1.051 -11.657 15.997 1.00 48.69 193 ALA A C 1
ATOM 1613 O O . ALA A 1 193 ? -1.079 -10.464 16.292 1.00 48.69 193 ALA A O 1
ATOM 1614 N N . SER A 1 194 ? -0.014 -12.448 16.311 1.00 45.31 194 SER A N 1
ATOM 1615 C CA . SER A 1 194 ? 1.215 -11.880 16.845 1.00 45.31 194 SER A CA 1
ATOM 1616 C C . SER A 1 194 ? 1.602 -10.721 15.932 1.00 45.31 194 SER A C 1
ATOM 1618 O O . SER A 1 194 ? 1.690 -10.896 14.709 1.00 45.31 194 SER A O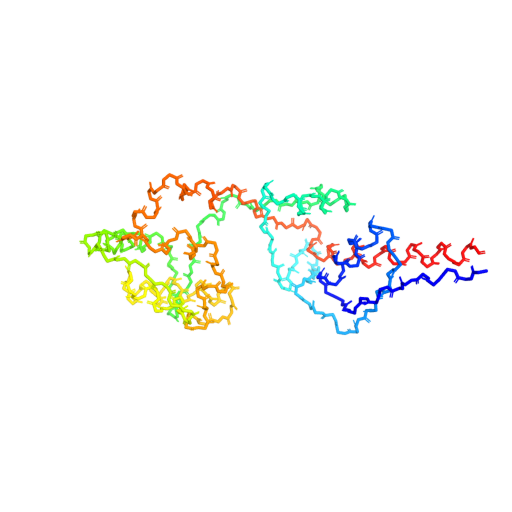 1
ATOM 1620 N N . LEU A 1 195 ? 1.775 -9.522 16.495 1.00 46.06 195 LEU A N 1
ATOM 1621 C CA . LEU A 1 195 ? 2.230 -8.380 15.709 1.00 46.06 195 LEU A CA 1
ATOM 1622 C C . LEU A 1 195 ? 3.499 -8.753 14.949 1.00 46.06 195 LEU A C 1
ATOM 1624 O O . LEU A 1 195 ? 3.651 -8.294 13.838 1.00 46.06 195 LEU A O 1
ATOM 1628 N N . SER A 1 196 ? 4.316 -9.687 15.449 1.00 44.47 196 SER A N 1
ATOM 1629 C CA . SER A 1 196 ? 5.457 -10.254 14.725 1.00 44.47 196 SER A CA 1
ATOM 1630 C C . SER A 1 196 ? 5.126 -10.864 13.358 1.00 44.47 196 SER A C 1
ATOM 1632 O O . SER A 1 196 ? 6.012 -10.904 12.518 1.00 44.47 196 SER A O 1
ATOM 1634 N N . SER A 1 197 ? 3.893 -11.313 13.098 1.00 44.25 197 SER A N 1
ATOM 1635 C CA . SER A 1 197 ? 3.455 -11.808 11.785 1.00 44.25 197 SER A CA 1
ATOM 1636 C C . SER A 1 197 ? 3.054 -10.692 10.810 1.00 44.25 197 SER A C 1
ATOM 1638 O O . SER A 1 197 ? 3.218 -10.853 9.605 1.00 44.25 197 SER A O 1
ATOM 1640 N N . ILE A 1 198 ? 2.574 -9.557 11.332 1.00 44.75 198 ILE A N 1
ATOM 1641 C CA . ILE A 1 198 ? 2.143 -8.364 10.575 1.00 44.75 198 ILE A CA 1
ATOM 1642 C C . ILE A 1 198 ? 3.293 -7.342 10.449 1.00 44.75 198 ILE A C 1
ATOM 1644 O O . ILE A 1 198 ? 3.407 -6.634 9.456 1.00 44.75 198 ILE A O 1
ATOM 1648 N N . SER A 1 199 ? 4.188 -7.313 11.435 1.00 45.19 199 SER A N 1
ATOM 1649 C CA . SER A 1 199 ? 5.336 -6.423 11.611 1.00 45.19 199 SER A CA 1
ATOM 1650 C C . SER A 1 199 ? 6.669 -7.127 11.344 1.00 45.19 199 SER A C 1
ATOM 1652 O O . SER A 1 199 ? 7.708 -6.639 11.806 1.00 45.19 199 SER A O 1
ATOM 1654 N N . LYS A 1 200 ? 6.672 -8.282 10.648 1.00 53.09 200 LYS A N 1
ATOM 1655 C CA . LYS A 1 200 ? 7.918 -8.899 10.148 1.00 53.09 200 LYS A CA 1
ATOM 1656 C C . LYS A 1 200 ? 8.742 -7.792 9.512 1.00 53.09 200 LYS A C 1
ATOM 1658 O O . LYS A 1 200 ? 8.158 -7.000 8.780 1.00 53.09 200 LYS A O 1
ATOM 1663 N N . LYS A 1 201 ? 10.031 -7.689 9.869 1.00 57.78 201 LYS A N 1
ATOM 1664 C CA . LYS A 1 201 ? 10.914 -6.541 9.585 1.00 57.78 201 LYS A CA 1
ATOM 1665 C C . LYS A 1 201 ? 10.815 -6.122 8.115 1.00 57.78 201 LYS A C 1
ATOM 1667 O O . LYS A 1 201 ? 11.588 -6.574 7.280 1.00 57.78 201 LYS A O 1
ATOM 1672 N N . GLN A 1 202 ? 9.857 -5.254 7.798 1.00 64.81 202 GLN A N 1
ATOM 1673 C CA . GLN A 1 202 ? 9.707 -4.722 6.459 1.00 64.81 202 GLN A CA 1
ATOM 1674 C C . GLN A 1 202 ? 10.838 -3.729 6.278 1.00 64.81 202 GLN A C 1
ATOM 1676 O O . GLN A 1 202 ? 10.883 -2.676 6.919 1.00 64.81 202 GLN A O 1
ATOM 1681 N N . LYS A 1 203 ? 11.790 -4.085 5.427 1.00 74.69 203 LYS A N 1
ATOM 1682 C CA . LYS A 1 203 ? 12.884 -3.195 5.078 1.00 74.69 203 LYS A CA 1
ATOM 1683 C C . LYS A 1 203 ? 12.368 -2.244 4.023 1.00 74.69 203 LYS A C 1
ATOM 1685 O O . LYS A 1 203 ? 12.130 -2.633 2.882 1.00 74.69 203 LYS A O 1
ATOM 1690 N N . ILE A 1 204 ? 12.162 -0.993 4.412 1.00 78.88 204 ILE A N 1
ATOM 1691 C CA . ILE A 1 204 ? 11.859 0.061 3.451 1.00 78.88 204 ILE A CA 1
ATOM 1692 C C . ILE A 1 204 ? 13.157 0.386 2.721 1.00 78.88 204 ILE A C 1
ATOM 1694 O O . ILE A 1 204 ? 14.156 0.726 3.357 1.00 78.88 204 ILE A O 1
ATOM 1698 N N . PHE A 1 205 ? 13.146 0.287 1.398 1.00 82.50 205 PHE A N 1
ATOM 1699 C CA . PHE A 1 205 ? 14.327 0.508 0.583 1.00 82.50 205 PHE A CA 1
ATOM 1700 C C . PHE A 1 205 ? 14.036 1.334 -0.668 1.00 82.50 205 PHE A C 1
ATOM 1702 O O . PHE A 1 205 ? 12.894 1.495 -1.103 1.00 82.50 205 PHE A O 1
ATOM 1709 N N . ARG A 1 206 ? 15.114 1.857 -1.242 1.00 85.38 206 ARG A N 1
ATOM 1710 C CA . ARG A 1 206 ? 15.181 2.544 -2.536 1.00 85.38 206 ARG A CA 1
ATOM 1711 C C . ARG A 1 206 ? 16.465 2.136 -3.250 1.00 85.38 206 ARG A C 1
ATOM 1713 O O . ARG A 1 206 ? 17.296 1.445 -2.662 1.00 85.38 206 ARG A O 1
ATOM 1720 N N . PHE A 1 207 ? 16.661 2.573 -4.486 1.00 87.06 207 PHE A N 1
ATOM 1721 C CA . PHE A 1 207 ? 17.910 2.318 -5.204 1.00 87.06 207 PHE A CA 1
ATOM 1722 C C . PHE A 1 207 ? 18.824 3.543 -5.204 1.00 87.06 207 PHE A C 1
ATOM 1724 O O . PHE A 1 207 ? 18.360 4.666 -5.377 1.00 87.06 207 PHE A O 1
ATOM 1731 N N . MET A 1 208 ? 20.134 3.333 -5.043 1.00 85.12 208 MET A N 1
ATOM 1732 C CA . MET A 1 208 ? 21.134 4.409 -4.959 1.00 85.12 208 MET A CA 1
ATOM 1733 C C . MET A 1 208 ? 21.114 5.350 -6.176 1.00 85.12 208 MET A C 1
ATOM 1735 O O . MET A 1 208 ? 21.282 6.554 -6.027 1.00 85.12 208 MET A O 1
ATOM 1739 N N . GLY A 1 209 ? 20.875 4.802 -7.371 1.00 84.12 209 GLY A N 1
ATOM 1740 C CA . GLY A 1 209 ? 20.743 5.557 -8.624 1.00 84.12 209 GLY A CA 1
ATOM 1741 C C . GLY A 1 209 ? 19.302 5.910 -9.000 1.00 84.12 209 GLY A C 1
ATOM 1742 O O . GLY A 1 209 ? 19.067 6.341 -10.123 1.00 84.12 209 GLY A O 1
ATOM 1743 N N . GLY A 1 210 ? 18.356 5.695 -8.087 1.00 87.38 210 GLY A N 1
ATOM 1744 C CA . GLY A 1 210 ? 16.932 5.913 -8.289 1.00 87.38 210 GLY A CA 1
ATOM 1745 C C . GLY A 1 210 ? 16.142 4.690 -8.745 1.00 87.38 210 GLY A C 1
ATOM 1746 O O . GLY A 1 210 ? 16.675 3.706 -9.268 1.00 87.38 210 GLY A O 1
ATOM 1747 N N . ASN A 1 211 ? 14.835 4.748 -8.515 1.00 87.31 211 ASN A N 1
ATOM 1748 C CA . ASN A 1 211 ? 13.905 3.640 -8.700 1.00 87.31 211 ASN A CA 1
ATOM 1749 C C . ASN A 1 211 ? 13.655 3.294 -10.177 1.00 87.31 211 ASN A C 1
ATOM 1751 O O . ASN A 1 211 ? 13.261 2.162 -10.471 1.00 87.31 211 ASN A O 1
ATOM 1755 N N . ASN A 1 212 ? 13.973 4.199 -11.116 1.00 85.88 212 ASN A N 1
ATOM 1756 C CA . ASN A 1 212 ? 13.930 3.947 -12.565 1.00 85.88 212 ASN A CA 1
ATOM 1757 C C . ASN A 1 212 ? 14.788 2.750 -13.011 1.00 85.88 212 ASN A C 1
ATOM 1759 O O . ASN A 1 212 ? 14.618 2.233 -14.116 1.00 85.88 212 ASN A O 1
ATOM 1763 N N . VAL A 1 213 ? 15.693 2.280 -12.152 1.00 82.75 213 VAL A N 1
ATOM 1764 C CA . VAL A 1 213 ? 16.493 1.091 -12.402 1.00 82.75 213 VAL A CA 1
ATOM 1765 C C . VAL A 1 213 ? 15.595 -0.122 -12.680 1.00 82.75 213 VAL A C 1
ATOM 1767 O O . VAL A 1 213 ? 15.868 -0.874 -13.611 1.00 82.75 213 VAL A O 1
ATOM 1770 N N . LEU A 1 214 ? 14.467 -0.272 -11.977 1.00 79.69 214 LEU A N 1
ATOM 1771 C CA . LEU A 1 214 ? 13.553 -1.405 -12.163 1.00 79.69 214 LEU A CA 1
ATOM 1772 C C . LEU A 1 214 ? 12.943 -1.442 -13.570 1.00 79.69 214 LEU A C 1
ATOM 1774 O O . LEU A 1 214 ? 12.847 -2.507 -14.179 1.00 79.69 214 LEU A O 1
ATOM 1778 N N . THR A 1 215 ? 12.564 -0.284 -14.109 1.00 78.94 215 THR A N 1
ATOM 1779 C CA . THR A 1 215 ? 11.956 -0.191 -15.442 1.00 78.94 215 THR A CA 1
ATOM 1780 C C . THR A 1 215 ? 13.007 -0.284 -16.549 1.00 78.94 215 THR A C 1
ATOM 1782 O O . THR A 1 215 ? 12.779 -0.971 -17.548 1.00 78.94 215 THR A O 1
ATOM 1785 N N . ARG A 1 216 ? 14.197 0.303 -16.349 1.00 76.69 216 ARG A N 1
ATOM 1786 C CA . ARG A 1 216 ? 15.334 0.198 -17.284 1.00 76.69 216 ARG A CA 1
ATOM 1787 C C . ARG A 1 216 ? 15.776 -1.246 -17.513 1.00 76.69 216 ARG A C 1
ATOM 1789 O O . ARG A 1 216 ? 15.884 -1.654 -18.668 1.00 76.69 216 ARG A O 1
ATOM 1796 N N . TYR A 1 217 ? 15.938 -2.046 -16.456 1.00 71.69 217 TYR A N 1
ATOM 1797 C CA . TYR A 1 217 ? 16.314 -3.461 -16.608 1.00 71.69 217 TYR A CA 1
ATOM 1798 C C . TYR A 1 217 ? 15.288 -4.259 -17.426 1.00 71.69 217 TYR A C 1
ATOM 1800 O O . TYR A 1 217 ? 15.668 -5.091 -18.255 1.00 71.69 217 TYR A O 1
ATOM 1808 N N . GLY A 1 218 ? 13.991 -3.982 -17.245 1.00 66.88 218 GLY A N 1
ATOM 1809 C CA . GLY A 1 218 ? 12.930 -4.596 -18.047 1.00 66.88 218 GLY A CA 1
ATOM 1810 C C . GLY A 1 218 ? 13.032 -4.258 -19.541 1.00 66.88 218 GLY A C 1
ATOM 1811 O O . GLY A 1 218 ? 12.771 -5.109 -20.393 1.00 66.88 218 GLY A O 1
ATOM 1812 N N . GLN A 1 219 ? 13.465 -3.040 -19.876 1.00 69.75 219 GLN A N 1
ATOM 1813 C CA . GLN A 1 219 ? 13.598 -2.567 -21.258 1.00 69.75 219 GLN A CA 1
ATOM 1814 C C . GLN A 1 219 ? 14.915 -3.006 -21.933 1.00 69.75 219 GLN A C 1
ATOM 1816 O O . GLN A 1 219 ? 14.913 -3.352 -23.118 1.00 69.75 219 GLN A O 1
ATOM 1821 N N . GLU A 1 220 ? 16.041 -3.033 -21.214 1.00 67.50 220 GLU A N 1
ATOM 1822 C CA . GLU A 1 220 ? 17.372 -3.361 -21.760 1.00 67.50 220 GLU A CA 1
ATOM 1823 C C . GLU A 1 220 ? 17.477 -4.809 -22.268 1.00 67.50 220 GLU A C 1
ATOM 1825 O O . GLU A 1 220 ? 18.026 -5.053 -23.347 1.00 67.50 220 GLU A O 1
ATOM 1830 N N . ARG A 1 221 ? 16.826 -5.768 -21.596 1.00 63.34 221 ARG A N 1
ATOM 1831 C CA . ARG A 1 221 ? 16.761 -7.181 -22.029 1.00 63.34 221 ARG A CA 1
ATOM 1832 C C . ARG A 1 221 ? 16.082 -7.380 -23.394 1.00 63.34 221 ARG A C 1
ATOM 1834 O O . ARG A 1 221 ? 16.358 -8.366 -24.081 1.00 63.34 221 ARG A O 1
ATOM 1841 N N . LYS A 1 222 ? 15.237 -6.440 -23.844 1.00 58.34 222 LYS A N 1
ATOM 1842 C CA . LYS A 1 222 ? 14.662 -6.453 -25.204 1.00 58.34 222 LYS A CA 1
ATOM 1843 C C . LYS A 1 222 ? 15.718 -6.115 -26.264 1.00 58.34 222 LYS A C 1
ATOM 1845 O O . LYS A 1 222 ? 15.715 -6.716 -27.340 1.00 58.34 222 LYS A O 1
ATOM 1850 N N . LYS A 1 223 ? 16.638 -5.188 -25.964 1.00 55.16 223 LYS A N 1
ATOM 1851 C CA . LYS A 1 223 ? 17.689 -4.735 -26.894 1.00 55.16 223 LYS A CA 1
ATOM 1852 C C . LYS A 1 223 ? 18.749 -5.814 -27.129 1.00 55.16 223 LYS A C 1
ATOM 1854 O O . LYS A 1 223 ? 19.137 -6.040 -28.272 1.00 55.16 223 LYS A O 1
ATOM 1859 N N . GLU A 1 224 ? 19.143 -6.546 -26.087 1.00 54.84 224 GLU A N 1
ATOM 1860 C CA . GLU A 1 224 ? 20.092 -7.666 -26.206 1.00 54.84 224 GLU A CA 1
ATOM 1861 C C . GLU A 1 224 ? 19.576 -8.800 -27.109 1.00 54.84 224 GLU A C 1
ATOM 1863 O O . GLU A 1 224 ? 20.356 -9.457 -27.798 1.00 54.84 224 GLU A O 1
ATOM 1868 N N . ARG A 1 225 ? 18.254 -9.018 -27.159 1.00 51.09 225 ARG A N 1
ATOM 1869 C CA . ARG A 1 225 ? 17.640 -10.029 -28.034 1.00 51.09 225 ARG A CA 1
ATOM 1870 C C . ARG A 1 225 ? 17.482 -9.581 -29.485 1.00 51.09 225 ARG A C 1
ATOM 1872 O O . ARG A 1 225 ? 17.635 -10.431 -30.357 1.00 51.09 225 ARG A O 1
ATOM 1879 N N . LYS A 1 226 ? 17.232 -8.293 -29.762 1.00 51.34 226 LYS A N 1
ATOM 1880 C CA . LYS A 1 226 ? 17.267 -7.772 -31.145 1.00 51.34 226 LYS A CA 1
ATOM 1881 C C . LYS A 1 226 ? 18.650 -7.986 -31.767 1.00 51.34 226 LYS A C 1
ATOM 1883 O O . LYS A 1 226 ? 18.750 -8.650 -32.790 1.00 51.34 226 LYS A O 1
ATOM 1888 N N . LYS A 1 227 ? 19.713 -7.618 -31.041 1.00 46.47 227 LYS A N 1
ATOM 1889 C CA . LYS A 1 227 ? 21.104 -7.835 -31.477 1.00 46.47 227 LYS A CA 1
ATOM 1890 C C . LYS A 1 227 ? 21.481 -9.310 -31.679 1.00 46.47 227 LYS A C 1
ATOM 1892 O O . LYS A 1 227 ? 22.354 -9.602 -32.482 1.00 46.47 227 LYS A O 1
ATOM 1897 N N . LYS A 1 228 ? 20.861 -10.252 -30.953 1.00 49.12 228 LYS A N 1
ATOM 1898 C CA . LYS A 1 228 ? 21.077 -11.702 -31.151 1.00 49.12 228 LYS A C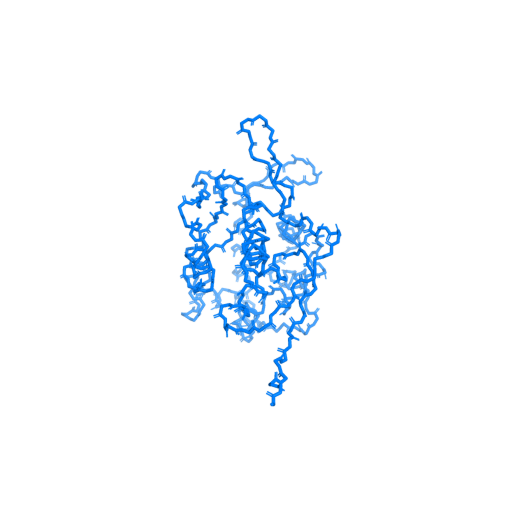A 1
ATOM 1899 C C . LYS A 1 228 ? 20.271 -12.296 -32.310 1.00 49.12 228 LYS A C 1
ATOM 1901 O O . LYS A 1 228 ? 20.665 -13.341 -32.813 1.00 49.12 228 LYS A O 1
ATOM 1906 N N . LYS A 1 229 ? 19.155 -11.671 -32.701 1.00 49.25 229 LYS A N 1
ATOM 1907 C CA . LYS A 1 229 ? 18.374 -12.052 -33.889 1.00 49.25 229 LYS A CA 1
ATOM 1908 C C . LYS A 1 229 ? 18.933 -11.445 -35.178 1.00 49.25 229 LYS A C 1
ATOM 1910 O O . LYS A 1 229 ? 18.778 -12.066 -36.206 1.00 49.25 229 LYS A O 1
ATOM 1915 N N . GLU A 1 230 ? 19.590 -10.287 -35.108 1.00 48.09 230 GLU A N 1
ATOM 1916 C CA . GLU A 1 230 ? 20.267 -9.644 -36.253 1.00 48.09 230 GLU A CA 1
ATOM 1917 C C . GLU A 1 230 ? 21.655 -10.242 -36.558 1.00 48.09 230 GLU A C 1
ATOM 1919 O O . GLU A 1 230 ? 22.235 -9.952 -37.595 1.00 48.09 230 GLU 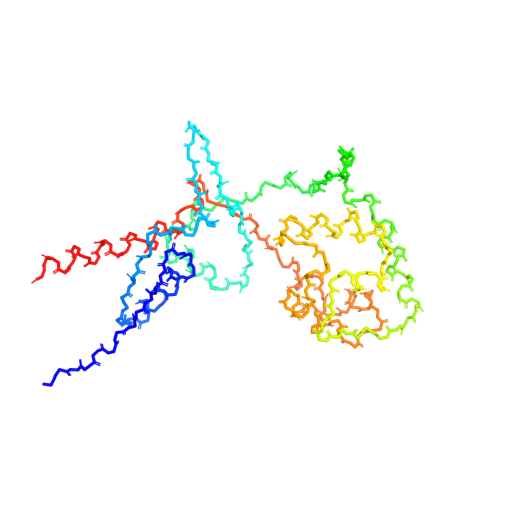A O 1
ATOM 1924 N N . LYS A 1 231 ? 22.206 -11.063 -35.653 1.00 45.72 231 LYS A N 1
ATOM 1925 C CA . LYS A 1 231 ? 23.502 -11.757 -35.810 1.00 45.72 231 LYS A CA 1
ATOM 1926 C C . LYS A 1 231 ? 23.367 -13.246 -36.173 1.00 45.72 231 LYS A C 1
ATOM 1928 O O . LYS A 1 231 ? 24.332 -13.992 -36.029 1.00 45.72 231 LYS A O 1
ATOM 1933 N N . ARG A 1 232 ? 22.169 -13.694 -36.542 1.00 40.69 232 ARG A N 1
ATOM 1934 C CA . ARG A 1 232 ? 21.859 -15.047 -37.018 1.00 40.69 232 ARG A CA 1
ATOM 1935 C C . ARG A 1 232 ? 21.153 -14.930 -38.351 1.00 40.69 232 ARG A C 1
ATOM 1937 O O . ARG A 1 232 ? 21.355 -15.850 -39.161 1.00 40.69 232 ARG A O 1
#

Nearest PDB structures (foldseek):
  2ivd-assembly2_B  TM=8.044E-01  e=1.305E-09  Myxococcus xanthus
  2ive-assembly2_B  TM=8.116E-01  e=4.594E-09  Myxococcus xanthus
  2bxr-assembly2_B  TM=6.319E-01  e=5.079E-05  Homo sapiens
  5mbx-assembly1_A  TM=4.811E-01  e=3.661E-03  Mus musculus
  5yb6-assembly1_A  TM=4.383E-01  e=1.067E-02  Pseudomonas sp. AIU 813

pLDDT: mean 78.45, std 14.12, range [36.88, 97.12]

Sequence (232 aa):
MIKNVKSISVIGNNLDSLSLSYFLQCKKLNVNLLLTNKSTNSINTYHHKKNVIEKGHYTFALNDESYLSLSLLKSLHLKQKVVERNRYSNNVSFLDVKERKYKINKYLFRIIYNLLKDYFSNKSINIGKNETLNNFILQHFDKKICDNLIAPYCYHYFNYSPENVLMRSFFPQFVEKIEGKKSLIKFLFSKKASLSSISKKQKIFRFMGGNNVLTRYGQERKKERKKKKEKR

Organism: NCBI:txid1036726

InterPro domains:
  IPR036188 FAD/NAD(P)-binding domain superfamily [G3DSA:3.50.50.60] (5-231)

Radius of gyration: 22.82 Å; Cα contacts (8 Å, |Δi|>4): 283; chains: 1; bounding box: 44×54×67 Å